Protein 5AL9 (pdb70)

Foldseek 3Di:
DDAAPWPVVVLLVVLLVLCVVPVLLLLLLLVLLLLLLLQAFPVVRAQNRLQVLCVAPPNVVFLLNFPSVVNLVSCVVSCVVTVRAHSSLSSLSSNLSSCVSQPFDNFFGWGDHHHDPYNPRHHDHDLDAALQDADVRLVVSCVRSPDDLLLSLLQVQSLCAHFDDCRRRQDGAGQAPDRSHRWLRLLLCLPPFDWDWDPPGPRTWTAGPPPSRHIGTNHSNSLCVDPSSVVSSVVRNVDRPVSRVSNSVSSNVSSCRSHDDIGGYDD

GO terms:
  GO:0008447 L-ascorbate oxidase activity (F, IDA)
  GO:0004447 iodide peroxidase activity (F, IDA)
  GO:0004601 peroxidase activity (F, IMP)
  GO:0042744 hydrogen peroxide catabolic process (P, IMP)
  GO:0043066 negative regulation of apoptotic process (P, IMP)
  GO:0016688 L-ascorbate peroxidase activity (F, IMP)
  GO:0004129 cytochrome-c oxidase activity (F, IMP)
  GO:0004447 iodide peroxidase activity (F, IMP)
  GO:0055074 calcium ion homeostasis (P, IMP)
  GO:0072593 reactive oxygen species metabolic process (P, IMP)
  GO:0030322 stabilization of membrane potential (P, IMP)
  GO:0000302 response to reactive oxygen species (P, IMP)
  GO:0005515 protein binding (F, IPI)

InterPro domains:
  IPR002016 Haem peroxidase [PF00141] (45-272)
  IPR002016 Haem peroxidase [PR00458] (59-73)
  IPR002016 Haem peroxidase [PR00458] (118-135)
  IPR002016 Haem peroxidase [PR00458] (136-148)
  IPR002016 Haem peroxidase [PR00458] (184-199)
  IPR002016 Haem peroxidase [PR00458] (208-223)
  IPR002016 Haem peroxidase [PS50873] (44-303)
  IPR002207 Class I peroxidase [PR00459] (59-74)
  IPR002207 Class I peroxidase [PR00459] (92-116)
  IPR002207 Class I peroxidase [PR00459] (117-135)
  IPR002207 Class I peroxidase [PR00459] (136-148)
  IPR002207 Class I peroxidase [PR00459] (178-199)
  IPR002207 Class I peroxidase [PR00459] (200-224)
  IPR010255 Haem peroxidase superfamily [SSF48113] (36-293)
  IPR019794 Peroxidase, active site [PS00436] (59-70)
  IPR044831 Heme-binding peroxidase Ccp1-like [PTHR31356] (36-293)

Structure (mmCIF, N/CA/C/O backbone):
data_5AL9
#
_entry.id   5AL9
#
_cell.length_a   142.439
_cell.length_b   57.860
_cell.length_c   36.620
_cell.angle_alpha   90.00
_cell.angle_beta   97.59
_cell.angle_gamma   90.00
#
_symmetry.space_group_name_H-M   'C 1 2 1'
#
loop_
_entity.id
_entity.type
_entity.pdbx_description
1 polymer 'ASCORBATE PEROXIDASE'
2 non-polymer 'PROTOPORPHYRIN IX CONTAINING FE'
3 non-polymer 'CALCIUM ION'
4 non-polymer 'POTASSIUM ION'
5 water water
#
loop_
_atom_site.group_PDB
_atom_site.id
_atom_site.type_symbol
_atom_site.label_atom_id
_atom_site.label_alt_id
_atom_site.label_comp_id
_atom_site.label_asym_id
_atom_site.label_entity_id
_atom_site.label_seq_id
_atom_site.pdbx_PDB_ins_code
_atom_site.Cartn_x
_atom_site.Cartn_y
_atom_site.Cartn_z
_atom_site.occupancy
_atom_site.B_iso_or_equiv
_atom_site.auth_seq_id
_atom_site.auth_comp_id
_atom_site.auth_asym_id
_atom_site.auth_atom_id
_atom_site.pdbx_PDB_model_num
ATOM 1 N N . SER A 1 1 ? -45.740 -14.994 4.823 1.00 38.30 34 SER A N 1
ATOM 2 C CA . SER A 1 1 ? -45.886 -16.183 3.990 1.00 37.73 34 SER A CA 1
ATOM 3 C C . SER A 1 1 ? -46.573 -17.306 4.759 1.00 35.31 34 SER A C 1
ATOM 4 O O . SER A 1 1 ? -47.707 -17.670 4.460 1.00 36.55 34 SER A O 1
ATOM 7 N N . GLU A 1 2 ? -45.881 -17.856 5.751 1.00 22.53 35 GLU A N 1
ATOM 8 C CA . GLU A 1 2 ? -46.447 -18.930 6.556 1.00 18.74 35 GLU A CA 1
ATOM 9 C C . GLU A 1 2 ? -46.509 -18.540 8.025 1.00 15.52 35 GLU A C 1
ATOM 10 O O . GLU A 1 2 ? -45.514 -18.091 8.598 1.00 14.88 35 GLU A O 1
ATOM 16 N N . GLU A 1 3 ? -47.678 -18.718 8.632 1.00 18.17 36 GLU A N 1
ATOM 17 C CA . GLU A 1 3 ? -47.867 -18.352 10.029 1.00 17.50 36 GLU A CA 1
ATOM 18 C C . GLU A 1 3 ? -47.114 -19.308 10.941 1.00 12.42 36 GLU A C 1
ATOM 19 O O . GLU A 1 3 ? -47.260 -20.525 10.843 1.00 13.01 36 GLU A O 1
ATOM 25 N N . PRO A 1 4 ? -46.297 -18.750 11.836 1.00 11.52 37 PRO A N 1
ATOM 26 C CA . PRO A 1 4 ? -45.506 -19.564 12.762 1.00 11.10 37 PRO A CA 1
ATOM 27 C C . PRO A 1 4 ? -46.371 -20.153 13.872 1.00 11.52 37 PRO A C 1
ATOM 28 O O . PRO A 1 4 ? -47.519 -19.735 14.049 1.00 12.02 37 PRO A O 1
ATOM 32 N N . PRO A 1 5 ? -45.831 -21.130 14.615 1.00 11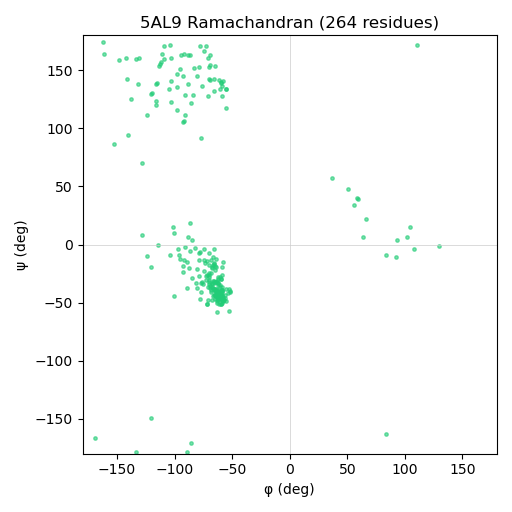.41 38 PRO A N 1
ATOM 33 C CA . PRO A 1 5 ? -46.579 -21.789 15.692 1.00 11.89 38 PRO A CA 1
ATOM 34 C C . PRO A 1 5 ? -46.644 -20.952 16.959 1.00 11.69 38 PRO A C 1
ATOM 35 O O . PRO A 1 5 ? -47.334 -21.317 17.910 1.00 12.17 38 PRO A O 1
ATOM 39 N N . PHE A 1 6 ? -45.914 -19.838 16.963 1.00 11.39 39 PHE A N 1
ATOM 40 C CA . PHE A 1 6 ? -45.940 -18.880 18.068 1.00 13.14 39 PHE A CA 1
ATOM 41 C C . PHE A 1 6 ? -46.593 -17.574 17.598 1.00 12.89 39 PHE A C 1
ATOM 42 O O . PHE A 1 6 ? -46.622 -17.283 16.398 1.00 11.45 39 PHE A O 1
ATOM 50 N N . ASP A 1 7 ? -47.124 -16.793 18.537 1.00 13.59 40 ASP A N 1
ATOM 51 C CA . ASP A 1 7 ? -47.692 -15.480 18.224 1.00 14.17 40 ASP A CA 1
ATOM 52 C C . ASP A 1 7 ? -46.561 -14.477 18.017 1.00 14.35 40 ASP A C 1
ATOM 53 O O . ASP A 1 7 ? -46.095 -13.845 18.972 1.00 14.12 40 ASP A O 1
ATOM 58 N N . ILE A 1 8 ? -46.121 -14.324 16.773 1.00 12.38 41 ILE A N 1
ATOM 59 C CA . ILE A 1 8 ? -44.937 -13.520 16.491 1.00 12.68 41 ILE A CA 1
ATOM 60 C C . ILE A 1 8 ? -45.154 -12.032 16.765 1.00 11.06 41 ILE A C 1
ATOM 61 O O . ILE A 1 8 ? -44.229 -11.340 17.192 1.00 11.41 41 ILE A O 1
ATOM 66 N N . ARG A 1 9 ? -46.370 -11.551 16.545 1.00 12.85 42 ARG A N 1
ATOM 67 C CA . ARG A 1 9 ? -46.665 -10.147 16.789 1.00 15.16 42 ARG A CA 1
ATOM 68 C C . ARG A 1 9 ? -46.472 -9.838 18.268 1.00 13.78 42 ARG A C 1
ATOM 69 O O . ARG A 1 9 ? -45.811 -8.863 18.629 1.00 12.92 42 ARG A O 1
ATOM 77 N N . ALA A 1 10 ? -47.032 -10.688 19.118 1.00 13.33 43 ALA A N 1
ATOM 78 C CA . ALA A 1 10 ? -46.955 -10.491 20.557 1.00 12.11 43 ALA A CA 1
ATOM 79 C C . ALA A 1 10 ? -45.535 -10.686 21.055 1.00 12.12 43 ALA A C 1
ATOM 80 O O . ALA A 1 10 ? -45.061 -9.941 21.915 1.00 13.16 43 ALA A O 1
ATOM 82 N N . LEU A 1 11 ? -44.848 -11.692 20.528 1.00 10.24 44 LEU A N 1
ATOM 83 C CA . LEU A 1 11 ? -43.473 -11.938 20.924 1.00 9.57 44 LEU A CA 1
ATOM 84 C C . LEU A 1 11 ? -42.571 -10.752 20.574 1.00 9.91 44 LEU A C 1
ATOM 85 O O . LEU A 1 11 ? -41.705 -10.370 21.368 1.00 9.42 44 LEU A O 1
ATOM 90 N N . ARG A 1 12 ? -42.753 -10.182 19.384 1.00 9.11 45 ARG A N 1
ATOM 91 C CA . ARG A 1 12 ? -41.948 -9.033 18.979 1.00 10.94 45 ARG A CA 1
ATOM 92 C C . ARG A 1 12 ? -42.179 -7.883 19.942 1.00 10.04 45 ARG A C 1
ATOM 93 O O . ARG A 1 12 ? -41.226 -7.211 20.356 1.00 10.18 45 ARG A O 1
ATOM 101 N N . ALA A 1 13 ? -43.439 -7.662 20.299 1.00 9.97 46 ALA A N 1
ATOM 102 C CA . ALA A 1 13 ? -43.796 -6.615 21.252 1.00 10.56 46 ALA A CA 1
ATOM 103 C C . ALA A 1 13 ? -43.128 -6.864 22.600 1.00 11.58 46 ALA A C 1
ATOM 104 O O . ALA A 1 13 ? -42.625 -5.940 23.230 1.00 11.25 46 ALA A O 1
ATOM 106 N N . ASP A 1 14 ? -43.098 -8.119 23.034 1.00 10.96 47 ASP A N 1
ATOM 107 C CA . ASP A 1 14 ? -42.465 -8.446 24.304 1.00 12.41 47 ASP A CA 1
ATOM 108 C C . ASP A 1 14 ? -40.946 -8.286 24.268 1.00 9.88 47 ASP A C 1
ATOM 109 O O . ASP A 1 14 ? -40.346 -7.896 25.270 1.00 10.62 47 ASP A O 1
ATOM 114 N N . ILE A 1 15 ? -40.318 -8.598 23.137 1.00 8.87 48 ILE A N 1
ATOM 115 C CA . ILE A 1 15 ? -38.884 -8.377 22.996 1.00 8.25 48 ILE A CA 1
ATOM 116 C C . ILE A 1 15 ? -38.604 -6.878 23.072 1.00 8.39 48 ILE A C 1
ATOM 117 O O . ILE A 1 15 ? -37.653 -6.451 23.736 1.00 9.06 48 ILE A O 1
ATOM 122 N N . GLU A 1 16 ? -39.422 -6.091 22.382 1.00 9.27 49 GLU A N 1
ATOM 123 C CA . GLU A 1 16 ? -39.270 -4.641 22.411 1.00 9.03 49 GLU A CA 1
ATOM 124 C C . GLU A 1 16 ? -39.432 -4.115 23.827 1.00 10.35 49 GLU A C 1
ATOM 125 O O . GLU A 1 16 ? -38.670 -3.241 24.253 1.00 10.08 49 GLU A O 1
ATOM 131 N N . ASP A 1 17 ? -40.397 -4.647 24.570 1.00 10.43 50 ASP A N 1
ATOM 132 C CA . ASP A 1 17 ? -40.585 -4.204 25.944 1.00 11.38 50 ASP A CA 1
ATOM 133 C C . ASP A 1 17 ? -39.368 -4.536 26.799 1.00 11.55 50 ASP A C 1
ATOM 134 O O . ASP A 1 17 ? -38.915 -3.720 27.603 1.00 11.97 50 ASP A O 1
ATOM 139 N N . MET A 1 18 ? -38.847 -5.739 26.625 1.00 10.55 51 MET A N 1
ATOM 140 C CA . MET A 1 18 ? -37.669 -6.166 27.353 1.00 10.58 51 MET A CA 1
ATOM 141 C C . MET A 1 18 ? -36.489 -5.235 27.090 1.00 9.47 51 MET A C 1
ATOM 142 O O . MET A 1 18 ? -35.809 -4.803 28.023 1.00 11.20 51 MET A O 1
ATOM 147 N N . ILE A 1 19 ? -36.240 -4.939 25.820 1.00 8.76 52 ILE A N 1
ATOM 148 C CA . ILE A 1 19 ? -35.186 -3.992 25.471 1.00 8.49 52 ILE A CA 1
ATOM 149 C C . ILE A 1 19 ? -35.423 -2.608 26.080 1.00 9.18 52 ILE A C 1
ATOM 150 O O . ILE A 1 19 ? -34.504 -1.970 26.598 1.00 9.27 52 ILE A O 1
ATOM 155 N N . SER A 1 20 ? -36.660 -2.139 26.030 1.00 9.77 53 SER A N 1
ATOM 156 C CA . SER A 1 20 ? -36.965 -0.816 26.560 1.00 10.58 53 SER A CA 1
ATOM 157 C C . SER A 1 20 ? -36.634 -0.698 28.047 1.00 11.14 53 SER A C 1
ATOM 158 O O . SER A 1 20 ? -36.290 0.376 28.528 1.00 11.66 53 SER A O 1
ATOM 161 N N . GLU A 1 21 ? -36.723 -1.816 28.761 1.00 11.21 54 GLU A N 1
ATOM 162 C CA . GLU A 1 21 ? -36.487 -1.844 30.199 1.00 11.86 54 GLU A CA 1
ATOM 163 C C . GLU A 1 21 ? -34.987 -1.888 30.520 1.00 11.47 54 GLU A C 1
ATOM 164 O O . GLU A 1 21 ? -34.563 -1.521 31.622 1.00 12.82 54 GLU A O 1
ATOM 170 N N . LYS A 1 22 ? -34.189 -2.328 29.554 1.00 10.75 55 LYS A N 1
ATOM 171 C CA . LYS A 1 22 ? -32.750 -2.452 29.734 1.00 10.36 55 LYS A CA 1
ATOM 172 C C . LYS A 1 22 ? -32.099 -2.294 28.370 1.00 9.44 55 LYS A C 1
ATOM 173 O O . LYS A 1 22 ? -31.867 -3.271 27.661 1.00 8.79 55 LYS A O 1
ATOM 179 N N . LEU A 1 23 ? -31.827 -1.056 27.979 1.00 9.81 56 LEU A N 1
ATOM 180 C CA . LEU A 1 23 ? -31.432 -0.795 26.599 1.00 9.06 56 LEU A CA 1
ATOM 181 C C . LEU A 1 23 ? -30.139 -1.482 26.182 1.00 9.75 56 LEU A C 1
ATOM 182 O O . LEU A 1 23 ? -29.967 -1.836 25.014 1.00 10.20 56 LEU A O 1
ATOM 187 N N . GLU A 1 24 ? -29.227 -1.692 27.129 1.00 11.23 57 GLU A N 1
ATOM 188 C CA . GLU A 1 24 ? -27.966 -2.353 26.773 1.00 10.51 57 GLU A CA 1
ATOM 189 C C . GLU A 1 24 ? -28.162 -3.811 26.359 1.00 11.07 57 GLU A C 1
ATOM 190 O O . GLU A 1 24 ? -27.258 -4.448 25.805 1.00 11.03 57 GLU A O 1
ATOM 196 N N . LEU A 1 25 ? -29.364 -4.329 26.578 1.00 9.12 58 LEU A N 1
ATOM 197 C CA . LEU A 1 25 ? -29.683 -5.655 26.084 1.00 10.92 58 LEU A CA 1
ATOM 198 C C . LEU A 1 25 ? -29.675 -5.710 24.566 1.00 10.03 58 LEU A C 1
ATOM 199 O O . LEU A 1 25 ? -29.317 -6.739 23.987 1.00 12.18 58 LEU A O 1
ATOM 204 N N . GLY A 1 26 ? -30.048 -4.610 23.911 1.00 9.05 59 GLY A N 1
ATOM 205 C CA . GLY A 1 26 ? -30.127 -4.595 22.462 1.00 10.31 59 GLY A CA 1
ATOM 206 C C . GLY A 1 26 ? -28.858 -5.077 21.785 1.00 9.35 59 GLY A C 1
ATOM 207 O O . GLY A 1 26 ? -28.871 -6.029 21.007 1.00 9.35 59 GLY A O 1
ATOM 208 N N . PRO A 1 27 ? -27.731 -4.425 22.089 1.00 7.67 60 PRO A N 1
ATOM 209 C CA . PRO A 1 27 ? -26.502 -4.868 21.441 1.00 8.02 60 PRO A CA 1
ATOM 210 C C . PRO A 1 27 ? -26.089 -6.276 21.868 1.00 5.92 60 PRO A C 1
ATOM 211 O O . PRO A 1 27 ? -25.562 -7.001 21.024 1.00 6.90 60 PRO A O 1
ATOM 215 N N . SER A 1 28 ? -26.357 -6.677 23.109 1.00 7.32 61 SER A N 1
ATOM 216 C CA . SER A 1 28 ? -25.971 -8.027 23.519 1.00 8.23 61 SER A CA 1
ATOM 217 C C . SER A 1 28 ? -26.773 -9.090 22.763 1.00 8.78 61 SER A C 1
ATOM 218 O O . SER A 1 28 ? -26.261 -10.183 22.517 1.00 7.65 61 SER A O 1
ATOM 221 N N . LEU A 1 29 ? -28.019 -8.771 22.396 1.00 7.24 62 LEU A N 1
ATOM 222 C CA . LEU A 1 29 ? -28.846 -9.692 21.608 1.00 6.79 62 LEU A CA 1
ATOM 223 C C . LEU A 1 29 ? -28.243 -9.891 20.229 1.00 6.36 62 LEU A C 1
ATOM 224 O O . LEU A 1 29 ? -28.255 -11.000 19.692 1.00 8.36 62 LEU A O 1
ATOM 229 N N . ILE A 1 30 ? -27.702 -8.828 19.648 1.00 5.88 63 ILE A N 1
ATOM 230 C CA . ILE A 1 30 ? -27.064 -8.923 18.345 1.00 6.49 63 ILE A CA 1
ATOM 231 C C . ILE A 1 30 ? -25.808 -9.778 18.455 1.00 7.03 63 ILE A C 1
ATOM 232 O O . ILE A 1 30 ? -25.554 -10.657 17.624 1.00 7.50 63 ILE A O 1
ATOM 237 N N . ARG A 1 31 ? -25.028 -9.543 19.505 1.00 6.19 64 ARG A N 1
ATOM 238 C CA . ARG A 1 31 ? -23.810 -10.315 19.722 1.00 7.59 64 ARG A CA 1
ATOM 239 C C . ARG A 1 31 ? -24.128 -11.800 19.892 1.00 8.19 64 ARG A C 1
ATOM 240 O O . ARG A 1 31 ? -23.421 -12.652 19.350 1.00 8.26 64 ARG A O 1
ATOM 248 N N . LEU A 1 32 ? -25.200 -12.100 20.624 1.00 6.70 65 LEU A N 1
ATOM 249 C CA . LEU A 1 32 ? -25.614 -13.481 20.859 1.00 7.64 65 LEU A CA 1
ATOM 250 C C . LEU A 1 32 ? -25.921 -14.196 19.548 1.00 8.53 65 LEU A C 1
ATOM 251 O O . LEU A 1 32 ? -25.420 -15.299 19.291 1.00 7.04 65 LEU A O 1
ATOM 256 N N . ALA A 1 33 ? -26.751 -13.581 18.714 1.00 8.78 66 ALA A N 1
ATOM 257 C CA . ALA A 1 33 ? -27.113 -14.215 17.449 1.00 7.36 66 ALA A CA 1
ATOM 258 C C . ALA A 1 33 ? -25.885 -14.404 16.569 1.00 7.00 66 ALA A C 1
ATOM 259 O O . ALA A 1 33 ? -25.717 -15.434 15.922 1.00 8.89 66 ALA A O 1
ATOM 261 N N . TRP A 1 34 ? -25.001 -13.412 16.563 1.00 8.90 67 TRP A N 1
ATOM 262 C CA . TRP A 1 34 ? -23.785 -13.504 15.771 1.00 8.14 67 TRP A CA 1
ATOM 263 C C . TRP A 1 34 ? -22.857 -14.635 16.247 1.00 8.05 67 TRP A C 1
ATOM 264 O O . TRP A 1 34 ? -22.376 -15.434 15.436 1.00 8.32 67 TRP A O 1
ATOM 275 N N . HIS A 1 35 ? -22.658 -14.759 17.554 1.00 7.13 68 HIS A N 1
ATOM 276 C CA . HIS A 1 35 ? -21.815 -15.851 18.041 1.00 7.91 68 HIS A CA 1
ATOM 277 C C . HIS A 1 35 ? -22.432 -17.232 17.882 1.00 7.52 68 HIS A C 1
ATOM 278 O O . HIS A 1 35 ? -21.708 -18.217 17.756 1.00 9.61 68 HIS A O 1
ATOM 285 N N . GLU A 1 36 ? -23.761 -17.303 17.863 1.00 6.75 69 GLU A N 1
ATOM 286 C CA . GLU A 1 36 ? -24.432 -18.570 17.598 1.00 7.66 69 GLU A CA 1
ATOM 287 C C . GLU A 1 36 ? -24.265 -18.999 16.140 1.00 8.92 69 GLU A C 1
ATOM 288 O O . GLU A 1 36 ? -24.256 -20.195 15.843 1.00 11.14 69 GLU A O 1
ATOM 294 N N . ALA A 1 37 ? -24.106 -18.022 15.247 1.00 8.68 70 ALA A N 1
ATOM 295 C CA . ALA A 1 37 ? -23.829 -18.290 13.834 1.00 8.57 70 ALA A CA 1
ATOM 296 C C . ALA A 1 37 ? -22.344 -18.503 13.521 1.00 8.11 70 ALA A C 1
ATOM 297 O O . ALA A 1 37 ? -21.990 -19.221 12.579 1.00 11.54 70 ALA A O 1
ATOM 299 N N . ALA A 1 38 ? -21.474 -17.873 14.307 1.00 10.57 71 ALA A N 1
ATOM 300 C CA . ALA A 1 38 ? -20.051 -17.750 13.986 1.00 13.12 71 ALA A CA 1
ATOM 301 C C . ALA A 1 38 ? -19.269 -19.052 14.072 1.00 13.62 71 ALA A C 1
ATOM 302 O O . ALA A 1 38 ? -18.094 -19.102 13.704 1.00 15.13 71 ALA A O 1
ATOM 304 N N . SER A 1 39 ? -19.920 -20.099 14.563 1.00 13.73 72 SER A N 1
ATOM 305 C CA . SER A 1 39 ? -19.300 -21.415 14.677 1.00 17.29 72 SER A CA 1
ATOM 306 C C . SER A 1 39 ? -19.162 -22.132 13.330 1.00 15.86 72 SER A C 1
ATOM 307 O O . SER A 1 39 ? -18.452 -23.135 13.223 1.00 19.22 72 SER A O 1
ATOM 310 N N . TYR A 1 40 ? -19.847 -21.629 12.310 1.00 13.51 73 TYR A N 1
ATOM 311 C CA . TYR A 1 40 ? -19.922 -22.330 11.026 1.00 12.61 73 TYR A CA 1
ATOM 312 C C . TYR A 1 40 ? -18.571 -22.418 10.313 1.00 15.06 73 TYR A C 1
ATOM 313 O O . TYR A 1 40 ? -17.757 -21.491 10.364 1.00 15.02 73 TYR A O 1
ATOM 322 N N . ASP A 1 41 ? -18.336 -23.553 9.668 1.00 15.30 74 ASP A N 1
ATOM 323 C CA . ASP A 1 41 ? -17.254 -23.687 8.708 1.00 15.02 74 ASP A CA 1
ATOM 324 C C . ASP A 1 41 ? -17.928 -24.149 7.423 1.00 15.72 74 ASP A C 1
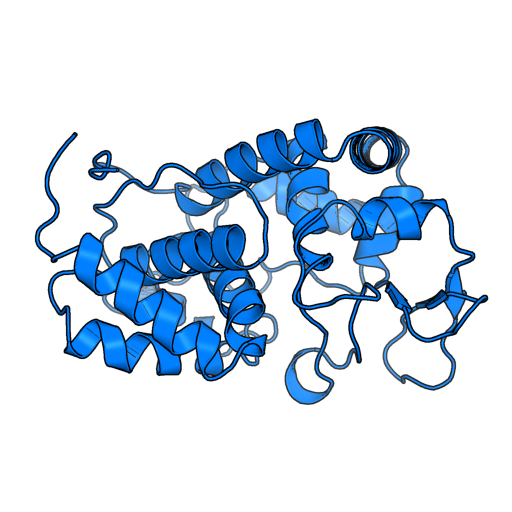ATOM 325 O O . ASP A 1 41 ? -18.440 -25.270 7.349 1.00 17.87 74 ASP A O 1
ATOM 330 N N . CYS A 1 42 ? -17.950 -23.280 6.418 1.00 14.38 75 CYS A N 1
ATOM 331 C CA . CYS A 1 42 ? -18.669 -23.564 5.176 1.00 18.08 75 CYS A CA 1
ATOM 332 C C . CYS A 1 42 ? -17.992 -24.628 4.320 1.00 19.49 75 CYS A C 1
ATOM 333 O O . CYS A 1 42 ? -18.594 -25.142 3.380 1.00 23.20 75 CYS A O 1
ATOM 336 N N . PHE A 1 43 ? -16.741 -24.949 4.634 1.00 16.57 76 PHE A N 1
ATOM 337 C CA . PHE A 1 43 ? -16.009 -25.952 3.872 1.00 23.39 76 PHE A CA 1
ATOM 338 C C . PHE A 1 43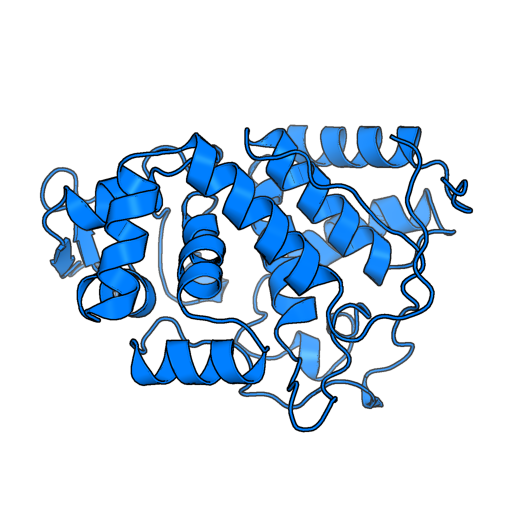 ? -16.243 -27.340 4.450 1.00 25.83 76 PHE A C 1
ATOM 339 O O . PHE A 1 43 ? -16.340 -28.321 3.715 1.00 28.57 76 PHE A O 1
ATOM 347 N N . LYS A 1 44 ? -16.330 -27.414 5.773 1.00 25.32 77 LYS A N 1
ATOM 348 C CA . LYS A 1 44 ? -1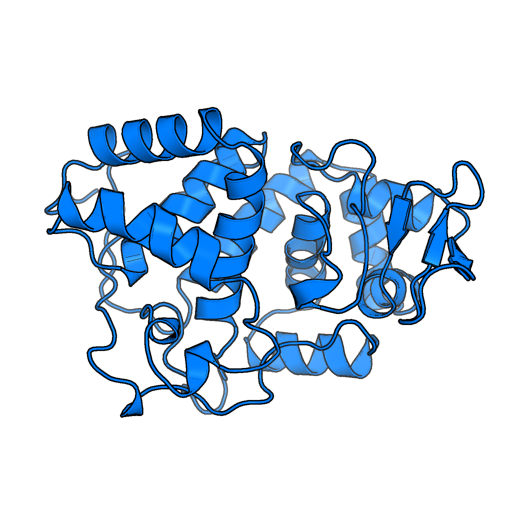6.569 -28.675 6.460 1.00 24.44 77 LYS A CA 1
ATOM 349 C C . LYS A 1 44 ? -18.065 -28.866 6.660 1.00 26.15 77 LYS A C 1
ATOM 350 O O . LYS A 1 44 ? -18.527 -29.961 6.989 1.00 26.71 77 LYS A O 1
ATOM 356 N N . LYS A 1 45 ? -18.810 -27.783 6.447 1.00 29.44 78 LYS A N 1
ATOM 357 C CA . LYS A 1 45 ? -20.252 -27.750 6.677 1.00 29.48 78 LYS A CA 1
ATOM 358 C C . LYS A 1 45 ? -20.602 -28.269 8.069 1.00 32.97 78 LYS A C 1
ATOM 359 O O . LYS A 1 45 ? -21.494 -29.102 8.230 1.00 38.81 78 LYS A O 1
ATOM 365 N N . ASP A 1 46 ? -19.879 -27.771 9.070 1.00 22.97 79 ASP A N 1
ATOM 366 C CA . ASP A 1 46 ? -20.113 -28.150 10.459 1.00 20.94 79 ASP A CA 1
ATOM 367 C C . ASP A 1 46 ? -20.143 -26.925 11.369 1.00 21.49 79 ASP A C 1
ATOM 368 O O . ASP A 1 46 ? -20.005 -25.791 10.900 1.00 21.08 79 ASP A O 1
ATOM 373 N N . GLY A 1 47 ? -20.328 -27.161 12.665 1.00 19.84 80 GLY A N 1
ATOM 374 C CA . GLY A 1 47 ? -20.351 -26.093 13.646 1.00 20.02 80 GLY A CA 1
ATOM 375 C C . GLY A 1 47 ? -21.732 -25.797 14.200 1.00 18.45 80 GLY A C 1
ATOM 376 O O . GLY A 1 47 ? -21.869 -24.969 15.098 1.00 19.06 80 GLY A O 1
ATOM 377 N N . SER A 1 48 ? -22.742 -26.482 13.664 1.00 17.72 81 SER A N 1
ATOM 378 C CA . SER A 1 48 ? -24.153 -26.256 14.005 1.00 17.95 81 SER A CA 1
ATOM 379 C C . SER A 1 48 ? -24.521 -24.794 14.253 1.00 14.89 81 SER A C 1
ATOM 380 O O . SER A 1 48 ? -25.026 -24.443 15.325 1.00 14.70 81 SER A O 1
ATOM 383 N N . PRO A 1 49 ? -24.279 -23.923 13.264 1.00 12.03 82 PRO A N 1
ATOM 384 C CA . PRO A 1 49 ? -24.673 -22.529 13.460 1.00 11.48 82 PRO A CA 1
ATOM 385 C C . PRO A 1 49 ? -26.189 -22.392 13.582 1.00 9.90 82 PRO A C 1
ATOM 386 O O . PRO A 1 49 ? -26.929 -23.230 13.056 1.00 12.08 82 PRO A O 1
ATOM 390 N N . ASN A 1 50 ? -26.633 -21.347 14.273 1.00 9.72 83 ASN A N 1
ATOM 391 C CA . ASN A 1 50 ? -28.045 -20.979 14.292 1.00 9.91 83 ASN A CA 1
ATOM 392 C C . ASN A 1 50 ? -28.936 -22.086 14.828 1.00 10.93 83 ASN A C 1
ATOM 393 O O . ASN A 1 50 ? -30.043 -22.311 14.313 1.00 10.17 83 ASN A O 1
ATOM 398 N N . SER A 1 51 ? -28.446 -22.774 15.860 1.00 10.82 84 SER A N 1
ATOM 399 C CA . SER A 1 51 ? -29.160 -23.894 16.462 1.00 11.99 84 SER A CA 1
ATOM 400 C C . SER A 1 51 ? -29.264 -23.718 17.974 1.00 9.07 84 SER A C 1
ATOM 401 O O . SER A 1 51 ? -29.690 -24.631 18.680 1.00 9.92 84 SER A O 1
ATOM 404 N N . ALA A 1 52 ? -28.856 -22.550 18.462 1.00 9.78 85 ALA A N 1
ATOM 405 C CA . ALA A 1 52 ? -28.804 -22.267 19.896 1.00 8.79 85 ALA A CA 1
ATOM 406 C C . ALA A 1 52 ? -27.949 -23.292 20.643 1.00 8.79 85 ALA A C 1
ATOM 407 O O . ALA A 1 52 ? -28.240 -23.651 21.785 1.00 10.73 85 ALA A O 1
ATOM 409 N N . SER A 1 53 ? -26.898 -23.789 19.995 1.00 9.60 86 SER A N 1
ATOM 410 C CA . SER A 1 53 ? -26.024 -24.767 20.632 1.00 13.17 86 SER A CA 1
ATOM 411 C C . SER A 1 53 ? -25.206 -24.129 21.747 1.00 11.77 86 SER A C 1
ATOM 412 O O . SER A 1 53 ? -24.677 -24.825 22.605 1.00 12.23 86 SER A O 1
ATOM 415 N N . MET A 1 54 ? -25.124 -22.799 21.742 1.00 11.00 87 MET A N 1
ATOM 416 C CA . MET A 1 54 ? -24.392 -22.083 22.785 1.00 12.08 87 MET A CA 1
ATOM 417 C C . MET A 1 54 ? -25.008 -22.256 24.172 1.00 13.87 87 MET A C 1
ATOM 418 O O . MET A 1 54 ? -24.377 -21.923 25.176 1.00 15.03 87 MET A O 1
ATOM 423 N N . ARG A 1 55 ? -26.229 -22.786 24.236 1.00 11.33 88 ARG A N 1
ATOM 424 C CA . ARG A 1 55 ? -26.864 -23.102 25.516 1.00 14.77 88 ARG A CA 1
ATOM 425 C C . ARG A 1 55 ? -26.118 -24.187 26.286 1.00 14.67 88 ARG A C 1
ATOM 426 O O . ARG A 1 55 ? -26.297 -24.339 27.499 1.00 16.39 88 ARG A O 1
ATOM 434 N N . PHE A 1 56 ? -25.287 -24.953 25.587 1.00 11.57 89 PHE A N 1
ATOM 435 C CA . PHE A 1 56 ? -24.663 -26.107 26.192 1.00 12.61 89 PHE A CA 1
ATOM 436 C C . PHE A 1 56 ? -23.163 -25.958 26.349 1.00 12.90 89 PHE A C 1
ATOM 437 O O . PHE A 1 56 ? -22.519 -25.199 25.625 1.00 14.43 89 PHE A O 1
ATOM 445 N N . LYS A 1 57 ? -22.622 -26.697 27.311 1.00 14.24 90 LYS A N 1
ATOM 446 C CA . LYS A 1 57 ? -21.192 -26.950 27.359 1.00 16.50 90 LYS A CA 1
ATOM 447 C C . LYS A 1 57 ? -20.884 -27.871 26.190 1.00 18.62 90 LYS A C 1
ATOM 448 O O . LYS A 1 57 ? -21.662 -28.784 25.898 1.00 18.80 90 LYS A O 1
ATOM 454 N N . PRO A 1 58 ? -19.730 -27.674 25.538 1.00 18.51 91 PRO A N 1
ATOM 455 C CA . PRO A 1 58 ? -18.643 -26.771 25.938 1.00 17.30 91 PRO A CA 1
ATOM 456 C C . PRO A 1 58 ? -18.760 -25.347 25.404 1.00 16.83 91 PRO A C 1
ATOM 457 O O . PRO A 1 58 ? -18.058 -24.468 25.905 1.00 14.99 91 PRO A O 1
ATOM 461 N N . GLU A 1 59 ? -19.614 -25.118 24.412 1.00 13.22 92 GLU A N 1
ATOM 462 C CA . GLU A 1 59 ? -19.646 -23.846 23.700 1.00 13.42 92 GLU A CA 1
ATOM 463 C C . GLU A 1 59 ? -19.954 -22.658 24.605 1.00 12.62 92 GLU A C 1
ATOM 464 O O . GLU A 1 59 ? -19.432 -21.563 24.393 1.00 14.92 92 GLU A O 1
ATOM 470 N N . CYS A 1 60 ? -20.793 -22.862 25.616 1.00 12.57 93 CYS A N 1
ATOM 471 C CA . CYS A 1 60 ? -21.158 -21.751 26.491 1.00 13.97 93 CYS A CA 1
ATOM 472 C C . CYS A 1 60 ? -19.949 -21.240 27.269 1.00 13.58 93 CYS A C 1
ATOM 473 O O . CYS A 1 60 ? -19.932 -20.088 27.703 1.00 16.23 93 CYS A O 1
ATOM 476 N N . LEU A 1 61 ? -18.934 -22.089 27.412 1.00 13.49 94 LEU A N 1
ATOM 477 C CA . LEU A 1 61 ? -17.744 -21.759 28.194 1.00 15.23 94 LEU A CA 1
ATOM 478 C C . LEU A 1 61 ? -16.568 -21.240 27.359 1.00 14.48 94 LEU A C 1
ATOM 479 O O . LEU A 1 61 ? -15.532 -20.876 27.919 1.00 15.93 94 LEU A O 1
ATOM 484 N N . TYR A 1 62 ? -16.712 -21.214 26.036 1.00 14.73 95 TYR A N 1
ATOM 485 C CA . TYR A 1 62 ? -15.665 -20.658 25.178 1.00 14.94 95 TYR A CA 1
ATOM 486 C C . TYR A 1 62 ? -15.410 -19.197 25.556 1.00 13.62 95 TYR A C 1
ATOM 487 O O . TYR A 1 62 ? -16.353 -18.438 25.775 1.00 14.03 95 TYR A O 1
ATOM 496 N N . ALA A 1 63 ? -14.138 -18.811 25.636 1.00 15.75 96 ALA A N 1
ATOM 497 C CA . ALA A 1 63 ? -13.780 -17.451 26.054 1.00 16.57 96 ALA A CA 1
ATOM 498 C C . ALA A 1 63 ? -14.507 -16.376 25.258 1.00 15.44 96 ALA A C 1
ATOM 499 O O . ALA A 1 63 ? -14.966 -15.368 25.814 1.00 15.62 96 ALA A O 1
ATOM 501 N N . GLY A 1 64 ? -14.641 -16.599 23.954 1.00 13.66 97 GLY A N 1
ATOM 502 C CA . GLY A 1 64 ? -15.293 -15.638 23.090 1.00 13.34 97 GLY A CA 1
ATOM 503 C C . GLY A 1 64 ? -16.772 -15.449 23.389 1.00 10.21 97 GLY A C 1
ATOM 504 O O . GLY A 1 64 ? -17.374 -14.480 22.945 1.00 12.29 97 GLY A O 1
ATOM 505 N N . ASN A 1 65 ? -17.356 -16.377 24.146 1.00 11.30 98 ASN A N 1
ATOM 506 C CA . ASN A 1 65 ? -18.771 -16.279 24.477 1.00 11.19 98 ASN A CA 1
ATOM 507 C C . ASN A 1 65 ? -19.049 -15.739 25.876 1.00 11.81 98 ASN A C 1
ATOM 508 O O . ASN A 1 65 ? -20.198 -15.736 26.327 1.00 11.95 98 ASN A O 1
ATOM 513 N N . LYS A 1 66 ? -18.014 -15.241 26.550 1.00 11.62 99 LYS A N 1
ATOM 514 C CA . LYS A 1 66 ? -18.207 -14.731 27.900 1.00 11.38 99 LYS A CA 1
ATOM 515 C C . LYS A 1 66 ? -19.194 -13.572 27.911 1.00 8.85 99 LYS A C 1
ATOM 516 O O . LYS A 1 66 ? -19.109 -12.672 27.085 1.00 10.32 99 LYS A O 1
ATOM 522 N N . GLY A 1 67 ? -20.133 -13.625 28.851 1.00 11.07 100 GLY A N 1
ATOM 523 C CA . GLY A 1 67 ? -21.122 -12.577 28.986 1.00 11.85 100 GLY A CA 1
ATOM 524 C C . GLY A 1 67 ? -22.397 -12.843 28.214 1.00 10.90 100 GLY A C 1
ATOM 525 O O . GLY A 1 67 ? -23.395 -12.138 28.383 1.00 10.47 100 GLY A O 1
ATOM 526 N N . LEU A 1 68 ? -22.384 -13.854 27.352 1.00 9.55 101 LEU A N 1
ATOM 527 C CA . LEU A 1 68 ? -23.572 -14.113 26.546 1.00 7.87 101 LEU A CA 1
ATOM 528 C C . LEU A 1 68 ? -24.661 -14.845 27.306 1.00 7.88 101 LEU A C 1
ATOM 529 O O . LEU A 1 68 ? -25.779 -14.969 26.806 1.00 9.49 101 LEU A O 1
ATOM 534 N N . ASP A 1 69 ? -24.360 -15.288 28.519 1.00 9.44 102 ASP A N 1
ATOM 535 C CA . ASP A 1 69 ? -25.401 -15.785 29.405 1.00 12.15 102 ASP A CA 1
ATOM 536 C C . ASP A 1 69 ? -26.437 -14.705 29.709 1.00 11.35 102 ASP A C 1
ATOM 537 O O . ASP A 1 69 ? -27.605 -15.019 29.948 1.00 13.00 102 ASP A O 1
ATOM 542 N N . ILE A 1 70 ? -26.026 -13.438 29.676 1.00 11.30 103 ILE A N 1
ATOM 543 C CA . ILE A 1 70 ? -26.962 -12.357 29.964 1.00 12.76 103 ILE A CA 1
ATOM 544 C C . ILE A 1 70 ? -28.111 -12.291 28.946 1.00 9.78 103 ILE A C 1
ATOM 545 O O . ILE A 1 70 ? -29.270 -12.392 29.343 1.00 10.86 103 ILE A O 1
ATOM 550 N N . PRO A 1 71 ? -27.807 -12.138 27.644 1.00 8.59 104 PRO A N 1
ATOM 551 C CA . PRO A 1 71 ? -28.962 -12.167 26.733 1.00 8.55 104 PRO A CA 1
ATOM 552 C C . PRO A 1 71 ? -29.660 -13.532 26.679 1.00 8.15 104 PRO A C 1
ATOM 553 O O . PRO A 1 71 ? -30.876 -13.548 26.491 1.00 9.65 104 PRO A O 1
ATOM 557 N N . ARG A 1 72 ? -28.936 -14.637 26.855 1.00 8.74 105 ARG A N 1
ATOM 558 C CA . ARG A 1 72 ? -29.600 -15.940 26.870 1.00 8.89 105 ARG A CA 1
ATOM 559 C C . ARG A 1 72 ? -30.639 -16.020 27.984 1.00 10.22 105 ARG A C 1
ATOM 560 O O . ARG A 1 72 ? -31.766 -16.469 27.758 1.00 11.05 105 ARG A O 1
ATOM 568 N N . LYS A 1 73 ? -30.271 -15.580 29.181 1.00 9.39 106 LYS A N 1
ATOM 569 C CA . LYS A 1 73 ? -31.190 -15.626 30.316 1.00 11.18 106 LYS A CA 1
ATOM 570 C C . LYS A 1 73 ? -32.376 -14.692 30.130 1.00 11.65 106 LYS A C 1
ATOM 571 O O . LYS A 1 73 ? -33.499 -15.023 30.521 1.00 13.00 106 LYS A O 1
ATOM 577 N N . ALA A 1 74 ? -32.126 -13.524 29.542 1.00 10.48 107 ALA A N 1
ATOM 578 C CA . ALA A 1 74 ? -33.201 -12.578 29.265 1.00 13.58 107 ALA A CA 1
ATOM 579 C C . ALA A 1 74 ? -34.229 -13.242 28.370 1.00 12.38 107 ALA A C 1
ATOM 580 O O . ALA A 1 74 ? -35.441 -13.156 28.610 1.00 15.11 107 ALA A O 1
ATOM 582 N N . LEU A 1 75 ? -33.742 -13.929 27.345 1.00 9.93 108 LEU A N 1
ATOM 583 C CA . LEU A 1 75 ? -34.648 -14.548 26.386 1.00 12.42 108 LEU A CA 1
ATOM 584 C C . LEU A 1 75 ? -35.370 -15.763 26.952 1.00 15.19 108 LEU A C 1
ATOM 585 O O . LEU A 1 75 ? -36.463 -16.087 26.497 1.00 13.04 108 LEU A O 1
ATOM 590 N N . GLU A 1 76 ? -34.767 -16.423 27.940 1.00 16.24 109 GLU A N 1
ATOM 591 C CA . GLU A 1 76 ? -35.408 -17.560 28.607 1.00 16.55 109 GLU A CA 1
ATOM 592 C C . GLU A 1 76 ? -36.810 -17.245 29.090 1.00 17.48 109 GLU A C 1
ATOM 593 O O . GLU A 1 76 ? -37.718 -18.066 28.968 1.00 17.09 109 GLU A O 1
ATOM 599 N N . THR A 1 77 ? -36.981 -16.050 29.641 1.00 17.37 110 THR A N 1
ATOM 600 C CA . THR A 1 77 ? -38.273 -15.598 30.125 1.00 18.84 110 THR A CA 1
ATOM 601 C C . THR A 1 77 ? -39.319 -15.583 29.012 1.00 20.43 110 THR A C 1
ATOM 602 O O . THR A 1 77 ? -40.474 -15.964 29.222 1.00 21.53 110 THR A O 1
ATOM 606 N N . LEU A 1 78 ? -38.907 -15.148 27.824 1.00 15.03 111 LEU A N 1
ATOM 607 C CA . LEU A 1 78 ? -39.806 -15.116 26.675 1.00 14.99 111 LEU A CA 1
ATOM 608 C C . LEU A 1 78 ? -40.043 -16.497 26.086 1.00 16.29 111 LEU A C 1
ATOM 609 O O . LEU A 1 78 ? -41.129 -16.777 25.588 1.00 15.10 111 LEU A O 1
ATOM 614 N N . LYS A 1 79 ? -39.029 -17.354 26.134 1.00 13.19 112 LYS A N 1
ATOM 615 C CA . LYS A 1 79 ? -39.189 -18.738 25.705 1.00 13.24 112 LYS A CA 1
ATOM 616 C C . LYS A 1 79 ? -40.284 -19.409 26.524 1.00 16.05 112 LYS A C 1
ATOM 617 O O . LYS A 1 79 ? -41.083 -20.185 25.999 1.00 15.22 112 LYS A O 1
ATOM 623 N N . LYS A 1 80 ? -40.338 -19.110 27.816 1.00 15.71 113 LYS A N 1
ATOM 624 C CA . LYS A 1 80 ? -41.367 -19.706 28.660 1.00 16.82 113 LYS A CA 1
ATOM 625 C C . LYS A 1 80 ? -42.762 -19.202 28.300 1.00 19.25 113 LYS A C 1
ATOM 626 O O . LYS A 1 80 ? -43.739 -19.947 28.386 1.00 21.45 113 LYS A O 1
ATOM 632 N N . LYS A 1 81 ? -42.856 -17.944 27.883 1.00 15.42 114 LYS A N 1
ATOM 633 C CA . LYS A 1 81 ? -44.143 -17.371 27.503 1.00 15.25 114 LYS A CA 1
ATOM 634 C C . LYS A 1 81 ? -44.575 -17.799 26.098 1.00 15.47 114 LYS A C 1
ATOM 635 O O . LYS A 1 81 ? -45.770 -17.855 25.799 1.00 15.84 114 LYS A O 1
ATOM 641 N N . TYR A 1 82 ? -43.595 -18.096 25.250 1.00 12.39 115 TYR A N 1
ATOM 642 C CA . TYR A 1 82 ? -43.839 -18.471 23.863 1.00 13.98 115 TYR A CA 1
ATOM 643 C C . TYR A 1 82 ? -43.097 -19.762 23.586 1.00 13.14 115 TYR A C 1
ATOM 644 O O . TYR A 1 82 ? -42.110 -19.772 22.851 1.00 11.65 115 TYR A O 1
ATOM 653 N N . PRO A 1 83 ? -43.573 -20.865 24.179 1.00 13.48 116 PRO A N 1
ATOM 654 C CA . PRO A 1 83 ? -42.779 -22.097 24.149 1.00 13.06 116 PRO A CA 1
ATOM 655 C C . PRO A 1 83 ? -42.659 -22.712 22.759 1.00 12.68 116 PRO A C 1
ATOM 656 O O . PRO A 1 83 ? -41.812 -23.568 22.555 1.00 11.36 116 PRO A O 1
ATOM 660 N N . GLN A 1 84 ? -43.472 -22.260 21.813 1.00 11.14 117 GLN A N 1
ATOM 661 C CA . GLN A 1 84 ? -43.442 -22.834 20.470 1.00 11.36 117 GLN A CA 1
ATOM 662 C C . GLN A 1 84 ? -42.294 -22.331 19.618 1.00 10.34 117 GLN A C 1
ATOM 663 O O . GLN A 1 84 ? -42.023 -22.878 18.553 1.00 11.28 117 GLN A O 1
ATOM 669 N N . ILE A 1 85 ? -41.623 -21.269 20.048 1.00 9.82 118 ILE A N 1
ATOM 670 C CA . ILE A 1 85 ? -40.491 -20.814 19.270 1.00 9.19 118 ILE A CA 1
ATOM 671 C C . ILE A 1 85 ? -39.234 -21.544 19.726 1.00 9.09 118 ILE A C 1
ATOM 672 O O . ILE A 1 85 ? -39.026 -21.745 20.918 1.00 9.46 118 ILE A O 1
ATOM 677 N N . SER A 1 86 ? -38.404 -21.962 18.783 1.00 8.90 119 SER A N 1
ATOM 678 C CA . SER A 1 86 ? -37.133 -22.574 19.166 1.00 8.87 119 SER A CA 1
ATOM 679 C C . SER A 1 86 ? -36.229 -21.498 19.744 1.00 8.34 119 SER A C 1
ATOM 680 O O . SER A 1 86 ? -36.370 -20.322 19.411 1.00 7.93 119 SER A O 1
ATOM 683 N N . TYR A 1 87 ? -35.308 -21.886 20.618 1.00 8.45 120 TYR A N 1
ATOM 684 C CA . TYR A 1 87 ? -34.301 -20.930 21.075 1.00 8.01 120 TYR A CA 1
ATOM 685 C C . TYR A 1 87 ? -33.576 -20.335 19.880 1.00 7.52 120 TYR A C 1
ATOM 686 O O . TYR A 1 87 ? -33.286 -19.137 19.853 1.00 7.40 120 TYR A O 1
ATOM 695 N N . ALA A 1 88 ? -33.308 -21.154 18.869 1.00 7.67 121 ALA A N 1
ATOM 696 C CA . ALA A 1 88 ? -32.549 -20.693 17.713 1.00 7.53 121 ALA A CA 1
ATOM 697 C C . ALA A 1 88 ? -33.293 -19.586 16.972 1.00 7.01 121 ALA A C 1
ATOM 698 O O . ALA A 1 88 ? -32.712 -18.552 16.611 1.00 7.67 121 ALA A O 1
ATOM 700 N N . ASP A 1 89 ? -34.588 -19.797 16.734 1.00 7.27 122 ASP A N 1
ATOM 701 C CA . ASP A 1 89 ? -35.391 -18.753 16.100 1.00 7.11 122 ASP A CA 1
ATOM 702 C C . ASP A 1 89 ? -35.507 -17.541 17.004 1.00 6.83 122 ASP A C 1
ATOM 703 O O . ASP A 1 89 ? -35.529 -16.419 16.519 1.00 6.72 122 ASP A O 1
ATOM 708 N N . LEU A 1 90 ? -35.634 -17.767 18.308 1.00 6.97 123 LEU A N 1
ATOM 709 C CA . LEU A 1 90 ? -35.819 -16.665 19.245 1.00 7.73 123 LEU A CA 1
ATOM 710 C C . LEU A 1 90 ? -34.599 -15.746 19.294 1.00 6.74 123 LEU A C 1
ATOM 711 O O . LEU A 1 90 ? -34.724 -14.524 19.310 1.00 7.15 123 LEU A O 1
ATOM 716 N N . TRP A 1 91 ? -33.414 -16.339 19.317 1.00 6.35 124 TRP A N 1
ATOM 717 C CA . TRP A 1 91 ? -32.206 -15.531 19.353 1.00 6.21 124 TRP A CA 1
ATOM 718 C C . TRP A 1 91 ? -32.076 -14.708 18.078 1.00 7.06 124 TRP A C 1
ATOM 719 O O . TRP A 1 91 ? -31.685 -13.539 18.123 1.00 7.14 124 TRP A O 1
ATOM 730 N N . VAL A 1 92 ? -32.413 -15.295 16.931 1.00 5.86 125 VAL A N 1
ATOM 731 C CA . VAL A 1 92 ? -32.340 -14.566 15.674 1.00 6.60 125 VAL A CA 1
ATOM 732 C C . VAL A 1 92 ? -33.388 -13.470 15.653 1.00 5.73 125 VAL A C 1
ATOM 733 O O . VAL A 1 92 ? -33.081 -12.324 15.323 1.00 6.36 125 VAL A O 1
ATOM 737 N N . LEU A 1 93 ? -34.620 -13.810 16.013 1.00 6.15 126 LEU A N 1
ATOM 738 C CA . LEU A 1 93 ? -35.681 -12.817 16.018 1.00 6.19 126 LEU A CA 1
ATOM 739 C C . LEU A 1 93 ? -35.346 -11.665 16.950 1.00 6.05 126 LEU A C 1
ATOM 740 O O . LEU A 1 93 ? -35.545 -10.486 16.596 1.00 6.10 126 LEU A O 1
ATOM 745 N N . ALA A 1 94 ? -34.827 -11.979 18.139 1.00 6.10 127 ALA A N 1
ATOM 746 C CA . ALA A 1 94 ? -34.511 -10.917 19.091 1.00 5.95 127 ALA A CA 1
ATOM 747 C C . ALA A 1 94 ? -33.423 -9.990 18.551 1.00 6.29 127 ALA A C 1
ATOM 748 O O . ALA A 1 94 ? -33.484 -8.778 18.743 1.00 6.39 127 ALA A O 1
ATOM 750 N N . ALA A 1 95 ? -32.434 -10.554 17.868 1.00 5.39 128 ALA A N 1
ATOM 751 C CA . ALA A 1 95 ? -31.413 -9.721 17.237 1.00 6.29 128 ALA A CA 1
ATOM 752 C C . ALA A 1 95 ? -32.043 -8.830 16.162 1.00 5.98 128 ALA A C 1
ATOM 753 O O . ALA A 1 95 ? -31.716 -7.639 16.080 1.00 6.45 128 ALA A O 1
ATOM 755 N N . TYR A 1 96 ? -32.960 -9.368 15.349 1.00 5.50 129 TYR A N 1
ATOM 756 C CA . TYR A 1 96 ? -33.587 -8.549 14.307 1.00 5.76 129 TYR A CA 1
ATOM 757 C C . TYR A 1 96 ? -34.410 -7.454 14.953 1.00 6.74 129 TYR A C 1
ATOM 758 O O . TYR A 1 96 ? -34.408 -6.318 14.483 1.00 7.64 129 TYR A O 1
ATOM 767 N N . VAL A 1 97 ? -35.104 -7.775 16.035 1.00 7.14 130 VAL A N 1
ATOM 768 C CA . VAL A 1 97 ? -35.859 -6.750 16.748 1.00 6.52 130 VAL A CA 1
ATOM 769 C C . VAL A 1 97 ? -34.933 -5.672 17.303 1.00 6.42 130 VAL A C 1
ATOM 770 O O . VAL A 1 97 ? -35.242 -4.481 17.214 1.00 7.11 130 VAL A O 1
ATOM 774 N N . ALA A 1 98 ? -33.795 -6.088 17.848 1.00 6.03 131 ALA A N 1
ATOM 775 C CA . ALA A 1 98 ? -32.845 -5.148 18.430 1.00 5.98 131 ALA A CA 1
ATOM 776 C C . ALA A 1 98 ? -32.256 -4.224 17.366 1.00 5.95 131 ALA A C 1
ATOM 777 O O . ALA A 1 98 ? -32.110 -3.009 17.592 1.00 6.46 131 ALA A O 1
ATOM 779 N N . ILE A 1 99 ? -31.894 -4.790 16.219 1.00 5.74 132 ILE A N 1
ATOM 780 C CA . ILE A 1 99 ? -31.331 -4.002 15.137 1.00 5.98 132 ILE A CA 1
ATOM 781 C C . ILE A 1 99 ? -32.312 -2.912 14.718 1.00 6.82 132 ILE A C 1
ATOM 782 O O . ILE A 1 99 ? -31.936 -1.741 14.602 1.00 7.81 132 ILE A O 1
ATOM 787 N N . GLU A 1 100 ? -33.571 -3.278 14.516 1.00 7.39 133 GLU A N 1
ATOM 788 C CA . GLU A 1 100 ? -34.593 -2.307 14.157 1.00 7.89 133 GLU A CA 1
ATOM 789 C C . GLU A 1 100 ? -34.831 -1.282 15.274 1.00 8.29 133 GLU A C 1
ATOM 790 O O . GLU A 1 100 ? -35.029 -0.095 15.015 1.00 8.05 133 GLU A O 1
ATOM 796 N N . TYR A 1 101 ? -34.791 -1.748 16.517 1.00 7.34 134 TYR A N 1
ATOM 797 C CA . TYR A 1 101 ? -35.099 -0.920 17.678 1.00 7.76 134 TYR A CA 1
ATOM 798 C C . TYR A 1 101 ? -34.136 0.253 17.721 1.00 7.85 134 TYR A C 1
ATOM 799 O O . TYR A 1 101 ? -34.516 1.376 18.043 1.00 8.46 134 TYR A O 1
ATOM 808 N N . MET A 1 102 ? -32.888 -0.035 17.395 1.00 7.44 135 MET A N 1
ATOM 809 C CA . MET A 1 102 ? -31.842 0.961 17.506 1.00 7.76 135 MET A CA 1
ATOM 810 C C . MET A 1 102 ? -31.675 1.811 16.260 1.00 8.01 135 MET A C 1
ATOM 811 O O . MET A 1 102 ? -30.755 2.631 16.196 1.00 9.54 135 MET A O 1
ATOM 816 N N . GLY A 1 103 ? -32.572 1.649 15.288 1.00 8.29 136 GLY A N 1
ATOM 817 C CA . GLY A 1 103 ? -32.545 2.501 14.108 1.00 10.29 136 GLY A CA 1
ATOM 818 C C . GLY A 1 103 ? -31.931 1.848 12.886 1.00 8.92 136 GLY A C 1
ATOM 819 O O . GLY A 1 103 ? -31.776 2.498 11.844 1.00 11.94 136 GLY A O 1
ATOM 820 N N . GLY A 1 104 ? -31.617 0.563 12.986 1.00 8.51 137 GLY A N 1
ATOM 821 C CA . GLY A 1 104 ? -31.080 -0.150 11.847 1.00 9.07 137 GLY A CA 1
ATOM 822 C C . GLY A 1 104 ? -32.175 -0.693 10.951 1.00 8.23 137 GLY A C 1
ATOM 823 O O . GLY A 1 104 ? -33.358 -0.369 11.110 1.00 9.97 137 GLY A O 1
ATOM 824 N N . PRO A 1 105 ? -31.783 -1.526 9.988 1.00 9.16 138 PRO A N 1
ATOM 825 C CA . PRO A 1 105 ? -32.743 -2.039 9.016 1.00 10.30 138 PRO A CA 1
ATOM 826 C C . PRO A 1 105 ? -33.724 -3.012 9.650 1.00 8.96 138 PRO A C 1
ATOM 827 O O . PRO A 1 105 ? -33.423 -3.609 10.684 1.00 9.29 138 PRO A O 1
ATOM 831 N N . THR A 1 106 ? -34.903 -3.124 9.043 1.00 10.76 139 THR A N 1
ATOM 832 C CA . THR A 1 106 ? -35.873 -4.152 9.407 1.00 12.16 139 THR A CA 1
ATOM 833 C C . THR A 1 106 ? -35.618 -5.355 8.512 1.00 12.06 139 THR A C 1
ATOM 834 O O . THR A 1 106 ? -35.934 -5.332 7.328 1.00 14.29 139 THR A O 1
ATOM 838 N N . ILE A 1 107 ? -35.035 -6.401 9.075 1.00 8.81 140 ILE A N 1
ATOM 839 C CA . ILE A 1 107 ? -34.602 -7.535 8.276 1.00 9.58 140 ILE A CA 1
ATOM 840 C C . ILE A 1 107 ? -35.724 -8.564 8.188 1.00 8.79 140 ILE A C 1
ATOM 841 O O . ILE A 1 107 ? -36.273 -8.963 9.215 1.00 10.84 140 ILE A O 1
ATOM 846 N N . PRO A 1 108 ? -36.075 -8.995 6.968 1.00 11.07 141 PRO A N 1
ATOM 847 C CA . PRO A 1 108 ? -37.118 -10.020 6.833 1.00 11.16 141 PRO A CA 1
ATOM 848 C C . PRO A 1 108 ? -36.733 -11.299 7.577 1.00 11.14 141 PRO A C 1
ATOM 849 O O . PRO A 1 108 ? -35.629 -11.824 7.398 1.00 12.49 141 PRO A O 1
ATOM 853 N N . PHE A 1 109 ? -37.636 -11.770 8.427 1.00 9.26 142 PHE A N 1
ATOM 854 C CA . PHE A 1 109 ? -37.360 -12.905 9.305 1.00 9.25 142 PHE A CA 1
ATOM 855 C C . PHE A 1 109 ? -37.920 -14.173 8.709 1.00 9.73 142 PHE A C 1
ATOM 856 O O . PHE A 1 109 ? -39.037 -14.187 8.201 1.00 9.57 142 PHE A O 1
ATOM 864 N N . CYS A 1 110 ? -37.126 -15.233 8.741 1.00 8.06 143 CYS A N 1
ATOM 865 C CA . CYS A 1 110 ? -37.628 -16.553 8.410 1.00 8.51 143 CYS A CA 1
ATOM 866 C C . CYS A 1 110 ? -37.539 -17.395 9.649 1.00 8.27 143 CYS A C 1
ATOM 867 O O . CYS A 1 110 ? -36.552 -17.313 10.379 1.00 9.84 143 CYS A O 1
ATOM 870 N N . TRP A 1 111 ? -38.574 -18.195 9.892 1.00 8.68 144 TRP A N 1
ATOM 871 C CA . TRP A 1 111 ? -38.628 -19.052 11.063 1.00 8.61 144 TRP A CA 1
ATOM 872 C C . TRP A 1 111 ? -38.509 -20.508 10.648 1.00 9.08 144 TRP A C 1
ATOM 873 O O . TRP A 1 111 ? -38.669 -20.860 9.475 1.00 9.55 144 TRP A O 1
ATOM 884 N N . GLY A 1 112 ? -38.214 -21.356 11.627 1.00 9.06 145 GLY A N 1
ATOM 885 C CA . GLY A 1 112 ? -38.191 -22.791 11.400 1.00 9.62 145 GLY A CA 1
ATOM 886 C C . GLY A 1 112 ? -36.928 -23.477 11.895 1.00 9.52 145 GLY A C 1
ATOM 887 O O . GLY A 1 112 ? -36.804 -24.694 11.758 1.00 10.07 145 GLY A O 1
ATOM 888 N N . ARG A 1 113 ? -35.984 -22.721 12.455 1.00 8.92 146 ARG A N 1
ATOM 889 C CA . ARG A 1 113 ? -34.755 -23.331 12.970 1.00 8.91 146 ARG A CA 1
ATOM 890 C C . ARG A 1 113 ? -35.065 -24.311 14.085 1.00 9.26 146 ARG A C 1
ATOM 891 O O . ARG A 1 113 ? -35.941 -24.070 14.909 1.00 9.21 146 ARG A O 1
ATOM 899 N N . VAL A 1 114 ? -34.340 -25.425 14.100 1.00 9.72 147 VAL A N 1
ATOM 900 C CA . VAL A 1 114 ? -34.503 -26.436 15.124 1.00 10.19 147 VAL A CA 1
ATOM 901 C C . VAL A 1 114 ? -33.348 -26.355 16.106 1.00 12.82 147 VAL A C 1
ATOM 902 O O . VAL A 1 114 ? -32.188 -26.259 15.704 1.00 12.64 147 VAL A O 1
ATOM 906 N N . ASP A 1 115 ? -33.666 -26.389 17.391 1.00 10.17 148 ASP A N 1
ATOM 907 C CA . ASP A 1 115 ? -32.630 -26.308 18.417 1.00 10.71 148 ASP A CA 1
ATOM 908 C C . ASP A 1 115 ? -31.745 -27.531 18.505 1.00 11.50 148 ASP A C 1
ATOM 909 O O . ASP A 1 115 ? -32.209 -28.672 18.419 1.00 11.54 148 ASP A O 1
ATOM 914 N N . ALA A 1 116 ? -30.463 -27.280 18.744 1.00 10.83 149 ALA A N 1
ATOM 915 C CA . ALA A 1 116 ? -29.565 -28.313 19.227 1.00 11.42 149 ALA A CA 1
ATOM 916 C C . ALA A 1 116 ? -30.143 -28.836 20.539 1.00 11.91 149 ALA A C 1
ATOM 917 O O . ALA A 1 116 ? -30.663 -28.064 21.337 1.00 11.86 149 ALA A O 1
ATOM 919 N N . LYS A 1 117 ? -30.067 -30.143 20.760 1.00 13.03 150 LYS A N 1
ATOM 920 C CA . LYS A 1 117 ? -30.664 -30.726 21.965 1.00 13.65 150 LYS A CA 1
ATOM 921 C C . LYS A 1 117 ? -29.619 -31.085 23.021 1.00 15.56 150 LYS A C 1
ATOM 922 O O . LYS A 1 117 ? -29.953 -31.437 24.153 1.00 17.34 150 LYS A O 1
ATOM 928 N N . ASP A 1 118 ? -28.352 -31.001 22.639 1.00 14.43 151 ASP A N 1
ATOM 929 C CA . ASP A 1 118 ? -27.253 -31.269 23.565 1.00 16.07 151 ASP A CA 1
ATOM 930 C C . ASP A 1 118 ? -25.969 -30.680 23.002 1.00 18.19 151 ASP A C 1
ATOM 931 O O . ASP A 1 118 ? -25.948 -30.191 21.873 1.00 17.95 151 ASP A O 1
ATOM 936 N N . GLY A 1 119 ? -24.898 -30.730 23.790 1.00 16.87 152 GLY A N 1
ATOM 937 C CA . GLY A 1 119 ? -23.652 -30.087 23.412 1.00 18.81 152 GLY A CA 1
ATOM 938 C C . GLY A 1 119 ? -22.769 -30.889 22.475 1.00 19.30 152 GLY A C 1
ATOM 939 O O . GLY A 1 119 ? -21.721 -30.402 22.045 1.00 18.53 152 GLY A O 1
ATOM 940 N N . SER A 1 120 ? -23.177 -32.111 22.144 1.00 19.28 153 SER A N 1
ATOM 941 C CA . SER A 1 120 ? -22.357 -32.953 21.278 1.00 16.96 153 SER A CA 1
ATOM 942 C C . SER A 1 120 ? -22.273 -32.396 19.861 1.00 18.88 153 SER A C 1
ATOM 943 O O . SER A 1 120 ? -21.356 -32.734 19.117 1.00 22.28 153 SER A O 1
ATOM 946 N N . VAL A 1 121 ? -23.220 -31.538 19.489 1.00 19.97 154 VAL A N 1
ATOM 947 C CA . VAL A 1 121 ? -23.207 -30.965 18.148 1.00 21.74 154 VAL A CA 1
ATOM 948 C C . VAL A 1 121 ? -22.439 -29.652 18.090 1.00 22.67 154 VAL A C 1
ATOM 949 O O . VAL A 1 121 ? -22.303 -29.056 17.018 1.00 21.40 154 VAL A O 1
ATOM 953 N N . CYS A 1 122 ? -21.943 -29.201 19.240 1.00 20.26 155 CYS A N 1
ATOM 954 C CA . CYS A 1 122 ? -21.170 -27.964 19.304 1.00 21.87 155 CYS A CA 1
ATOM 955 C C . CYS A 1 122 ? -19.928 -28.058 18.428 1.00 21.18 155 CYS A C 1
ATOM 956 O O . CYS A 1 122 ? -19.271 -29.101 18.382 1.00 22.90 155 CYS A O 1
ATOM 959 N N . GLY A 1 123 ? -19.622 -26.970 17.728 1.00 23.99 156 GLY A N 1
ATOM 960 C CA . GLY A 1 123 ? -18.369 -26.862 17.006 1.00 23.62 156 GLY A CA 1
ATOM 961 C C . GLY A 1 123 ? -17.242 -26.671 18.000 1.00 23.65 156 GLY A C 1
ATOM 962 O O . GLY A 1 123 ? -17.479 -26.453 19.187 1.00 24.18 156 GLY A O 1
ATOM 963 N N . PRO A 1 124 ? -15.998 -26.746 17.526 1.00 22.40 157 PRO A N 1
ATOM 964 C CA . PRO A 1 124 ? -14.885 -26.661 18.468 1.00 22.35 157 PRO A CA 1
ATOM 965 C C . PRO A 1 124 ? -14.623 -25.222 18.899 1.00 17.83 157 PRO A C 1
ATOM 966 O O . PRO A 1 124 ? -15.188 -24.276 18.340 1.00 18.85 157 PRO A O 1
ATOM 970 N N . ASP A 1 125 ? -13.762 -25.067 19.896 1.00 20.35 158 ASP A N 1
ATOM 971 C CA . ASP A 1 125 ? -13.308 -23.747 20.305 1.00 18.47 158 ASP A CA 1
ATOM 972 C C . ASP A 1 125 ? -12.420 -23.209 19.189 1.00 19.67 158 ASP A C 1
ATOM 973 O O . ASP A 1 125 ? -11.962 -23.969 18.332 1.00 22.96 158 ASP A O 1
ATOM 978 N N . GLY A 1 126 ? -12.184 -21.904 19.184 1.00 18.82 159 GLY A N 1
ATOM 979 C CA . GLY A 1 126 ? -11.227 -21.329 18.257 1.00 20.71 159 GLY A CA 1
ATOM 980 C C . GLY A 1 126 ? -11.816 -20.821 16.954 1.00 20.18 159 GLY A C 1
ATOM 981 O O . GLY A 1 126 ? -11.072 -20.382 16.074 1.00 21.28 159 GLY A O 1
ATOM 982 N N . ARG A 1 127 ? -13.139 -20.873 16.823 1.00 15.68 160 ARG A N 1
ATOM 983 C CA . ARG A 1 127 ? -13.799 -20.403 15.607 1.00 16.36 160 ARG A CA 1
ATOM 984 C C . ARG A 1 127 ? -14.235 -18.944 15.688 1.00 16.75 160 ARG A C 1
ATOM 985 O O . ARG A 1 127 ? -14.500 -18.318 14.664 1.00 17.45 160 ARG A O 1
ATOM 993 N N . LEU A 1 128 ? -14.326 -18.406 16.901 1.00 16.76 161 LEU A N 1
ATOM 994 C CA . LEU A 1 128 ? -14.736 -17.019 17.081 1.00 18.62 161 LEU A CA 1
ATOM 995 C C . LEU A 1 128 ? -13.550 -16.099 16.820 1.00 17.93 161 LEU A C 1
ATOM 996 O O . LEU A 1 128 ? -12.413 -16.452 17.125 1.00 17.76 161 LEU A O 1
ATOM 1001 N N . PRO A 1 129 ? -13.803 -14.916 16.247 1.00 16.08 162 PRO A N 1
ATOM 1002 C CA . PRO A 1 129 ? -12.667 -14.025 15.998 1.00 18.01 162 PRO A CA 1
ATOM 1003 C C . PRO A 1 129 ? -12.081 -13.430 17.280 1.00 20.13 162 PRO A C 1
ATOM 1004 O O . PRO A 1 129 ? -12.718 -13.398 18.338 1.00 21.64 162 PRO A O 1
ATOM 1008 N N . ASP A 1 130 ? -10.848 -12.962 17.158 1.00 16.46 163 ASP A N 1
ATOM 1009 C CA . ASP A 1 130 ? -10.070 -12.469 18.278 1.00 16.42 163 ASP A CA 1
ATOM 1010 C C . ASP A 1 130 ? -9.824 -10.990 18.013 1.00 12.22 163 ASP A C 1
ATOM 1011 O O . ASP A 1 130 ? -9.205 -10.637 17.004 1.00 15.90 163 ASP A O 1
ATOM 1016 N N . GLY A 1 131 ? -10.285 -10.140 18.925 1.00 13.50 164 GLY A N 1
ATOM 1017 C CA . GLY A 1 131 ? -10.192 -8.696 18.763 1.00 13.65 164 GLY A CA 1
ATOM 1018 C C . GLY A 1 131 ? -8.779 -8.156 18.770 1.00 11.84 164 GLY A C 1
ATOM 1019 O O . GLY A 1 131 ? -8.544 -7.030 18.330 1.00 11.86 164 GLY A O 1
ATOM 1020 N N . SER A 1 132 ? -7.837 -8.953 19.255 1.00 11.41 165 SER A N 1
ATOM 1021 C CA . SER A 1 132 ? -6.453 -8.515 19.346 1.00 10.43 165 SER A CA 1
ATOM 1022 C C . SER A 1 132 ? -5.711 -8.782 18.044 1.00 12.32 165 SER A C 1
ATOM 1023 O O . SER A 1 132 ? -4.550 -8.399 17.893 1.00 15.55 165 SER A O 1
ATOM 1026 N N . LYS A 1 133 ? -6.380 -9.455 17.112 1.00 12.18 166 LYS A N 1
ATOM 1027 C CA . LYS A 1 133 ? -5.734 -9.832 15.858 1.00 12.65 166 LYS A CA 1
ATOM 1028 C C . LYS A 1 133 ? -6.207 -8.933 14.729 1.00 11.84 166 LYS A C 1
ATOM 1029 O O . LYS A 1 133 ? -7.125 -8.138 14.909 1.00 16.49 166 LYS A O 1
ATOM 1035 N N . THR A 1 134 ? -5.568 -9.049 13.570 1.00 14.48 167 THR A N 1
ATOM 1036 C CA . THR A 1 134 ? -5.846 -8.116 12.483 1.00 13.22 167 THR A CA 1
ATOM 1037 C C . THR A 1 134 ? -6.347 -8.809 11.215 1.00 11.10 167 THR A C 1
ATOM 1038 O O . THR A 1 134 ? -6.995 -9.842 11.302 1.00 13.73 167 THR A O 1
ATOM 1042 N N . GLN A 1 135 ? -6.054 -8.252 10.043 1.00 11.14 168 GLN A N 1
ATOM 1043 C CA . GLN A 1 135 ? -6.848 -8.617 8.857 1.00 11.10 168 GLN A CA 1
ATOM 1044 C C . GLN A 1 135 ? -6.651 -10.035 8.330 1.00 11.71 168 GLN A C 1
ATOM 1045 O O . GLN A 1 135 ? -7.582 -10.601 7.763 1.00 12.54 168 GLN A O 1
ATOM 1051 N N . SER A 1 136 ? -5.465 -10.604 8.501 1.00 13.14 169 SER A N 1
ATOM 1052 C CA . SER A 1 136 ? -5.226 -11.986 8.090 1.00 14.12 169 SER A CA 1
ATOM 1053 C C . SER A 1 136 ? -6.164 -12.900 8.852 1.00 13.39 169 SER A C 1
ATOM 1054 O O . SER A 1 136 ? -6.761 -13.812 8.275 1.00 16.36 169 SER A O 1
ATOM 1057 N N . HIS A 1 137 ? -6.323 -12.629 10.142 1.00 12.14 170 HIS A N 1
ATOM 1058 C CA . HIS A 1 137 ? -7.200 -13.419 10.990 1.00 11.69 170 HIS A CA 1
ATOM 1059 C C . HIS A 1 137 ? -8.659 -13.163 10.660 1.00 12.46 170 HIS A C 1
ATOM 1060 O O . HIS A 1 137 ? -9.446 -14.101 10.522 1.00 12.53 170 HIS A O 1
ATOM 1067 N N . VAL A 1 138 ? -9.022 -11.892 10.547 1.00 10.22 171 VAL A N 1
ATOM 1068 C CA . VAL A 1 138 ? -10.399 -11.516 10.247 1.00 11.59 171 VAL A CA 1
ATOM 1069 C C . VAL A 1 138 ? -10.839 -12.138 8.928 1.00 9.85 171 VAL A C 1
ATOM 1070 O O . VAL A 1 138 ? -11.912 -12.744 8.839 1.00 9.90 171 VAL A O 1
ATOM 1074 N N . ARG A 1 139 ? -10.002 -12.007 7.909 1.00 10.40 172 ARG A N 1
ATOM 1075 C CA . ARG A 1 139 ? -10.346 -12.563 6.610 1.00 10.88 172 ARG A CA 1
ATOM 1076 C C . ARG A 1 139 ? -10.462 -14.078 6.655 1.00 12.00 172 ARG A C 1
ATOM 1077 O O . ARG A 1 139 ? -11.356 -14.644 6.044 1.00 11.32 172 ARG A O 1
ATOM 1085 N N . GLU A 1 140 ? -9.574 -14.742 7.385 1.00 11.99 173 GLU A N 1
ATOM 1086 C CA . GLU A 1 140 ? -9.651 -16.199 7.480 1.00 12.51 173 GLU A CA 1
ATOM 1087 C C . GLU A 1 140 ? -10.968 -16.631 8.122 1.00 12.10 173 GLU A C 1
ATOM 1088 O O . GLU A 1 140 ? -11.632 -17.543 7.634 1.00 13.15 173 GLU A O 1
ATOM 1094 N N . VAL A 1 141 ? -11.364 -15.959 9.198 1.00 11.13 174 VAL A N 1
ATOM 1095 C CA . VAL A 1 141 ? -12.604 -16.293 9.873 1.00 10.61 174 VAL A CA 1
ATOM 1096 C C . VAL A 1 141 ? -13.801 -16.064 8.960 1.00 11.38 174 VAL A C 1
ATOM 1097 O O . VAL A 1 141 ? -14.647 -16.942 8.798 1.00 11.12 174 VAL A O 1
ATOM 1101 N N . PHE A 1 142 ? -13.871 -14.890 8.349 1.00 9.55 175 PHE A N 1
ATOM 1102 C CA . PHE A 1 142 ? -15.032 -14.591 7.533 1.00 9.29 175 PHE A CA 1
ATOM 1103 C C . PHE A 1 142 ? -15.083 -15.408 6.249 1.00 11.01 175 PHE A C 1
ATOM 1104 O O . PHE A 1 142 ? -16.166 -15.764 5.798 1.00 11.68 175 PHE A O 1
ATOM 1112 N N . ARG A 1 143 ? -13.928 -15.745 5.684 1.00 11.05 176 ARG A N 1
ATOM 1113 C CA . ARG A 1 143 ? -13.887 -16.673 4.554 1.00 11.98 176 ARG A CA 1
ATOM 1114 C C . ARG A 1 143 ? -14.402 -18.050 4.973 1.00 13.63 176 ARG A C 1
ATOM 1115 O O . ARG A 1 143 ? -15.141 -18.704 4.227 1.00 13.26 176 ARG A O 1
ATOM 1123 N N . ARG A 1 144 ? -14.018 -18.486 6.172 1.00 13.30 177 ARG A N 1
ATOM 1124 C CA . ARG A 1 144 ? -14.487 -19.765 6.705 1.00 12.89 177 ARG A CA 1
ATOM 1125 C C . ARG A 1 144 ? -16.013 -19.785 6.837 1.00 11.90 177 ARG A C 1
ATOM 1126 O O . ARG A 1 144 ? -16.653 -20.812 6.614 1.00 12.80 177 ARG A O 1
ATOM 1134 N N . LEU A 1 145 ? -16.590 -18.649 7.200 1.00 10.64 178 LEU A N 1
ATOM 1135 C CA . LEU A 1 145 ? -18.039 -18.519 7.321 1.00 12.77 178 LEU A CA 1
ATOM 1136 C C . LEU A 1 145 ? -18.738 -18.443 5.966 1.00 13.65 178 LEU A C 1
ATOM 1137 O O . LEU A 1 145 ? -19.934 -18.730 5.862 1.00 17.71 178 LEU A O 1
ATOM 1142 N N . GLY A 1 146 ? -17.996 -18.038 4.938 1.00 14.00 179 GLY A N 1
ATOM 1143 C CA . GLY A 1 146 ? -18.535 -17.908 3.592 1.00 12.86 179 GLY A CA 1
ATOM 1144 C C . GLY A 1 146 ? -18.803 -16.481 3.128 1.00 13.62 179 GLY A C 1
ATOM 1145 O O . GLY A 1 146 ? -19.505 -16.284 2.132 1.00 16.58 179 GLY A O 1
ATOM 1146 N N . PHE A 1 147 ? -18.247 -15.494 3.828 1.00 11.09 180 PHE A N 1
ATOM 1147 C CA . PHE A 1 147 ? -18.489 -14.091 3.510 1.00 10.42 180 PHE A CA 1
ATOM 1148 C C . PHE A 1 147 ? -17.357 -13.509 2.676 1.00 13.88 180 PHE A C 1
ATOM 1149 O O . PHE A 1 147 ? -16.192 -13.881 2.839 1.00 14.17 180 PHE A O 1
ATOM 1157 N N . ASN A 1 148 ? -17.694 -12.584 1.787 1.00 10.69 181 ASN A N 1
ATOM 1158 C CA . ASN A 1 148 ? -16.673 -11.849 1.056 1.00 11.26 181 ASN A CA 1
ATOM 1159 C C . ASN A 1 148 ? -16.260 -10.588 1.832 1.00 10.66 181 ASN A C 1
ATOM 1160 O O . ASN A 1 148 ? -16.755 -10.340 2.934 1.00 9.84 181 ASN A O 1
ATOM 1165 N N . ASP A 1 149 ? -15.356 -9.797 1.268 1.00 10.99 182 ASP A N 1
ATOM 1166 C CA . ASP A 1 149 ? -14.862 -8.629 1.997 1.00 10.54 182 ASP A CA 1
ATOM 1167 C C . ASP A 1 149 ? -15.946 -7.579 2.264 1.00 9.97 182 ASP A C 1
ATOM 1168 O O . ASP A 1 149 ? -15.976 -6.975 3.333 1.00 9.33 182 ASP A O 1
ATOM 1173 N N . GLN A 1 150 ? -16.828 -7.360 1.291 1.00 10.50 183 GLN A N 1
ATOM 1174 C CA . GLN A 1 150 ? -17.901 -6.385 1.456 1.00 10.13 183 GLN A CA 1
ATOM 1175 C C . GLN A 1 150 ? -18.789 -6.740 2.646 1.00 9.27 183 GLN A C 1
ATOM 1176 O O . GLN A 1 150 ? -19.092 -5.895 3.495 1.00 9.78 183 GLN A O 1
ATOM 1182 N N . GLU A 1 151 ? -19.170 -8.011 2.719 1.00 9.15 184 GLU A N 1
ATOM 1183 C CA . GLU A 1 151 ? -20.043 -8.493 3.780 1.00 8.46 184 GLU A CA 1
ATOM 1184 C C . GLU A 1 151 ? -19.357 -8.449 5.131 1.00 8.34 184 GLU A C 1
ATOM 1185 O O . GLU A 1 151 ? -19.992 -8.155 6.141 1.00 7.85 184 GLU A O 1
ATOM 1191 N N . THR A 1 152 ? -18.060 -8.746 5.130 1.00 8.71 185 THR A N 1
ATOM 1192 C CA . THR A 1 152 ? -17.253 -8.738 6.345 1.00 8.50 185 THR A CA 1
ATOM 1193 C C . THR A 1 152 ? -17.274 -7.349 6.953 1.00 7.60 185 THR A C 1
ATOM 1194 O O . THR A 1 152 ? -17.573 -7.167 8.141 1.00 7.97 185 THR A O 1
ATOM 1198 N N . VAL A 1 153 ? -16.977 -6.354 6.125 1.00 7.74 186 VAL A N 1
ATOM 1199 C CA . VAL A 1 153 ? -16.931 -4.995 6.618 1.00 7.55 186 VAL A CA 1
ATOM 1200 C C . VAL A 1 153 ? -18.312 -4.542 7.096 1.00 7.12 186 VAL A C 1
ATOM 1201 O O . VAL A 1 153 ? -18.440 -3.933 8.166 1.00 8.13 186 VAL A O 1
ATOM 1205 N N . ALA A 1 154 ? -19.346 -4.863 6.327 1.00 7.93 187 ALA A N 1
ATOM 1206 C CA . ALA A 1 154 ? -20.695 -4.483 6.733 1.00 7.47 187 ALA A CA 1
ATOM 1207 C C . ALA A 1 154 ? -21.033 -5.057 8.107 1.00 7.10 187 ALA A C 1
ATOM 1208 O O . ALA A 1 154 ? -21.538 -4.352 8.980 1.00 7.96 187 ALA A O 1
ATOM 1210 N N . LEU A 1 155 ? -20.741 -6.339 8.304 1.00 6.70 188 LEU A N 1
ATOM 1211 C CA . LEU A 1 155 ? -21.084 -7.004 9.556 1.00 7.36 188 LEU A CA 1
ATOM 1212 C C . LEU A 1 155 ? -20.358 -6.407 10.758 1.00 7.24 188 LEU A C 1
ATOM 1213 O O . LEU A 1 155 ? -20.957 -6.223 11.815 1.00 7.49 188 LEU A O 1
ATOM 1218 N N . ILE A 1 156 ? -19.078 -6.094 10.589 1.00 7.79 189 ILE A N 1
ATOM 1219 C CA . ILE A 1 156 ? -18.295 -5.564 11.707 1.00 7.46 189 ILE A CA 1
ATOM 1220 C C . ILE A 1 156 ? -18.796 -4.164 12.086 1.00 7.46 189 ILE A C 1
ATOM 1221 O O . ILE A 1 156 ? -18.619 -3.706 13.212 1.00 8.43 189 ILE A O 1
ATOM 1226 N N . GLY A 1 157 ? -19.503 -3.532 11.154 1.00 8.93 190 GLY A N 1
ATOM 1227 C CA . GLY A 1 157 ? -20.173 -2.271 11.422 1.00 8.21 190 GLY A CA 1
ATOM 1228 C C . GLY A 1 157 ? -21.177 -2.325 12.557 1.00 6.14 190 GLY A C 1
ATOM 1229 O O . GLY A 1 157 ? -21.590 -1.288 13.059 1.00 8.21 190 GLY A O 1
ATOM 1230 N N . ALA A 1 158 ? -21.571 -3.529 12.963 1.00 8.10 191 ALA A N 1
ATOM 1231 C CA . ALA A 1 158 ? -22.447 -3.700 14.117 1.00 8.35 191 ALA A CA 1
ATOM 1232 C C . ALA A 1 158 ? -21.831 -3.122 15.389 1.00 7.66 191 ALA A C 1
ATOM 1233 O O . ALA A 1 158 ? -22.550 -2.868 16.353 1.00 7.72 191 ALA A O 1
ATOM 1235 N N . HIS A 1 159 ? -20.507 -2.924 15.407 1.00 7.41 192 HIS A N 1
ATOM 1236 C CA . HIS A 1 159 ? -19.841 -2.310 16.560 1.00 5.86 192 HIS A CA 1
ATOM 1237 C C . HIS A 1 159 ? -20.249 -0.846 16.756 1.00 8.14 192 HIS A C 1
ATOM 1238 O O . HIS A 1 159 ? -19.869 -0.214 17.735 1.00 9.21 192 HIS A O 1
ATOM 1245 N N . THR A 1 160 ? -21.059 -0.321 15.849 1.00 8.67 193 THR A N 1
ATOM 1246 C CA . THR A 1 160 ? -21.726 0.942 16.102 1.00 8.69 193 THR A CA 1
ATOM 1247 C C . THR A 1 160 ? -22.596 0.847 17.353 1.00 10.15 193 THR A C 1
ATOM 1248 O O . THR A 1 160 ? -22.847 1.844 18.019 1.00 12.28 193 THR A O 1
ATOM 1252 N N . CYS A 1 161 ? -23.034 -0.365 17.673 1.00 9.51 194 CYS A N 1
ATOM 1253 C CA . CYS A 1 161 ? -23.899 -0.668 18.806 1.00 13.75 194 CYS A CA 1
ATOM 1254 C C . CYS A 1 161 ? -23.074 -1.288 19.922 1.00 11.75 194 CYS A C 1
ATOM 1255 O O . CYS A 1 161 ? -22.200 -2.113 19.661 1.00 13.22 194 CYS A O 1
ATOM 1258 N N . GLY A 1 162 ? -23.375 -0.919 21.157 1.00 8.54 195 GLY A N 1
ATOM 1259 C CA . GLY A 1 162 ? -22.825 -1.614 22.305 1.00 10.52 195 GLY A CA 1
ATOM 1260 C C . GLY A 1 162 ? -21.448 -1.204 22.755 1.00 8.70 195 GLY A C 1
ATOM 1261 O O . GLY A 1 162 ? -20.923 -0.148 22.396 1.00 7.93 195 GLY A O 1
ATOM 1262 N N . GLU A 1 163 ? -20.847 -2.074 23.550 1.00 7.53 196 GLU A N 1
ATOM 1263 C CA . GLU A 1 163 ? -19.619 -1.719 24.220 1.00 8.97 196 GLU A CA 1
ATOM 1264 C C . GLU A 1 163 ? -18.906 -2.967 24.682 1.00 9.50 196 GLU A C 1
ATOM 1265 O O . GLU A 1 163 ? -19.476 -4.062 24.725 1.00 9.81 196 GLU A O 1
ATOM 1271 N N . CYS A 1 164 ? -17.640 -2.775 25.005 1.00 7.92 197 CYS A N 1
ATOM 1272 C CA . CYS A 1 164 ? -16.825 -3.832 25.566 1.00 8.70 197 CYS A CA 1
ATOM 1273 C C . CYS A 1 164 ? -16.870 -3.770 27.082 1.00 9.43 197 CYS A C 1
ATOM 1274 O O . CYS A 1 164 ? -16.911 -2.688 27.693 1.00 10.29 197 CYS A O 1
ATOM 1277 N N . HIS A 1 165 ? -16.829 -4.943 27.696 1.00 8.19 198 HIS A N 1
ATOM 1278 C CA . HIS A 1 165 ? -16.840 -5.061 29.143 1.00 8.89 198 HIS A CA 1
ATOM 1279 C C . HIS A 1 165 ? -15.577 -5.761 29.600 1.00 9.42 198 HIS A C 1
ATOM 1280 O O . HIS A 1 165 ? -15.221 -6.822 29.082 1.00 9.27 198 HIS A O 1
ATOM 1287 N N . ILE A 1 166 ? -14.899 -5.170 30.571 1.00 10.15 199 ILE A N 1
ATOM 1288 C CA . ILE A 1 166 ? -13.652 -5.738 31.069 1.00 10.81 199 ILE A CA 1
ATOM 1289 C C . ILE A 1 166 ? -13.846 -7.187 31.489 1.00 11.07 199 ILE A C 1
ATOM 1290 O O . ILE A 1 166 ? -13.011 -8.051 31.209 1.00 11.26 199 ILE A O 1
ATOM 1295 N N . GLU A 1 167 ? -14.967 -7.446 32.149 1.00 11.30 200 GLU A N 1
ATOM 1296 C CA . GLU A 1 167 ? -15.287 -8.771 32.659 1.00 11.65 200 GLU A CA 1
ATOM 1297 C C . GLU A 1 167 ? -15.415 -9.805 31.539 1.00 11.82 200 GLU A C 1
ATOM 1298 O O . GLU A 1 167 ? -15.174 -10.989 31.764 1.00 13.66 200 GLU A O 1
ATOM 1304 N N . PHE A 1 168 ? -15.786 -9.372 30.342 1.00 10.22 201 PHE A N 1
ATOM 1305 C CA . PHE A 1 168 ? -16.104 -10.334 29.285 1.00 10.42 201 PHE A CA 1
ATOM 1306 C C . PHE A 1 168 ? -14.975 -10.513 28.291 1.00 15.59 201 PHE A C 1
ATOM 1307 O O . PHE A 1 168 ? -14.660 -11.639 27.910 1.00 21.66 201 PHE A O 1
ATOM 1315 N N . SER A 1 169 ? -14.375 -9.410 27.857 1.00 14.33 202 SER A N 1
ATOM 1316 C CA . SER A 1 169 ? -13.347 -9.463 26.820 1.00 12.91 202 SER A CA 1
ATOM 1317 C C . SER A 1 169 ? -12.038 -8.831 27.256 1.00 11.56 202 SER A C 1
ATOM 1318 O O . SER A 1 169 ? -11.032 -8.936 26.554 1.00 14.31 202 SER A O 1
ATOM 1321 N N . GLY A 1 170 ? -12.051 -8.151 28.397 1.00 11.21 203 GLY A N 1
ATOM 1322 C CA . GLY A 1 170 ? -10.885 -7.422 28.846 1.00 12.87 203 GLY A CA 1
ATOM 1323 C C . GLY A 1 170 ? -10.761 -6.043 28.227 1.00 10.71 203 GLY A C 1
ATOM 1324 O O . GLY A 1 170 ? -9.911 -5.271 28.645 1.00 11.98 203 GLY A O 1
ATOM 1325 N N . TYR A 1 171 ? -11.587 -5.738 27.235 1.00 9.71 204 TYR A N 1
ATOM 1326 C CA . TYR A 1 171 ? -11.580 -4.412 26.629 1.00 13.30 204 TYR A CA 1
ATOM 1327 C C . TYR A 1 171 ? -12.602 -3.561 27.352 1.00 13.89 204 TYR A C 1
ATOM 1328 O O . TYR A 1 171 ? -13.460 -4.081 28.066 1.00 11.33 204 TYR A O 1
ATOM 1337 N N . HIS A 1 172 ? -12.519 -2.249 27.186 1.00 10.22 205 HIS A N 1
ATOM 1338 C CA . HIS A 1 172 ? -13.464 -1.406 27.900 1.00 12.16 205 HIS A CA 1
ATOM 1339 C C . HIS A 1 172 ? -14.025 -0.276 27.073 1.00 11.18 205 HIS A C 1
ATOM 1340 O O . HIS A 1 172 ? -13.270 0.537 26.530 1.00 13.35 205 HIS A O 1
ATOM 1347 N N . GLY A 1 173 ? -15.353 -0.226 27.016 1.00 9.80 206 GLY A N 1
ATOM 1348 C CA . GLY A 1 173 ? -16.043 0.970 26.574 1.00 12.21 206 GLY A CA 1
ATOM 1349 C C . GLY A 1 173 ? -16.731 0.822 25.240 1.00 10.26 206 GLY A C 1
ATOM 1350 O O . GLY A 1 173 ? -16.572 -0.173 24.538 1.00 9.69 206 GLY A O 1
ATOM 1351 N N . PRO A 1 174 ? -17.519 1.832 24.877 1.00 11.65 207 PRO A N 1
ATOM 1352 C CA . PRO A 1 174 ? -18.219 1.835 23.597 1.00 10.83 207 PRO A CA 1
ATOM 1353 C C . PRO A 1 174 ? -17.309 2.219 22.445 1.00 10.00 207 PRO A C 1
ATOM 1354 O O . PRO A 1 174 ? -16.330 2.938 22.624 1.00 12.01 207 PRO A O 1
ATOM 1358 N N . TRP A 1 175 ? -17.635 1.739 21.257 1.00 10.06 208 TRP A N 1
ATOM 1359 C CA . TRP A 1 175 ? -16.911 2.163 20.073 1.00 8.64 208 TRP A CA 1
ATOM 1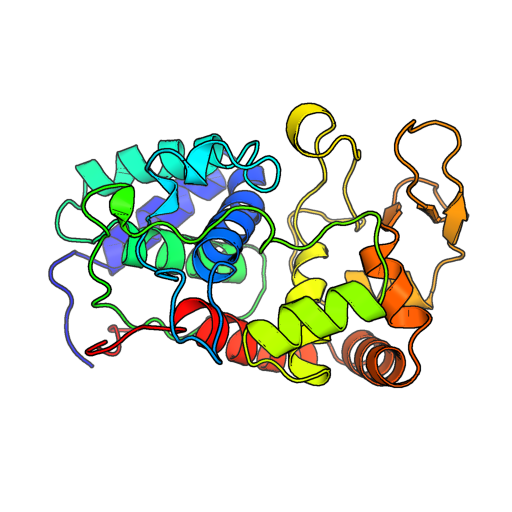360 C C . TRP A 1 175 ? -17.284 3.580 19.739 1.00 13.03 208 TRP A C 1
ATOM 1361 O O . TRP A 1 175 ? -16.414 4.420 19.583 1.00 15.21 208 TRP A O 1
ATOM 1372 N N . THR A 1 176 ? -18.587 3.842 19.669 1.00 9.97 209 THR A N 1
ATOM 1373 C CA . THR A 1 176 ? -19.114 5.089 19.130 1.00 11.52 209 THR A CA 1
ATOM 1374 C C . THR A 1 176 ? -19.700 5.979 20.213 1.00 10.53 209 THR A C 1
ATOM 1375 O O . THR A 1 176 ? -19.849 5.570 21.370 1.00 12.05 209 THR A O 1
ATOM 1379 N N . HIS A 1 177 ? -20.033 7.207 19.841 1.00 11.84 210 HIS A N 1
ATOM 1380 C CA . HIS A 1 177 ? -20.524 8.148 20.828 1.00 14.04 210 HIS A CA 1
ATOM 1381 C C . HIS A 1 177 ? -21.938 7.808 21.284 1.00 10.66 210 HIS A C 1
ATOM 1382 O O . HIS A 1 177 ? -22.317 8.133 22.413 1.00 18.30 210 HIS A O 1
ATOM 1389 N N . ARG A 1 178 ? -22.707 7.144 20.424 1.00 12.13 211 ARG A N 1
ATOM 1390 C CA A ARG A 1 178 ? -24.059 6.732 20.782 0.41 12.65 211 ARG A CA 1
ATOM 1391 C CA B ARG A 1 178 ? -24.058 6.723 20.790 0.59 12.23 211 ARG A CA 1
ATOM 1392 C C . ARG A 1 178 ? -24.204 5.220 20.675 1.00 13.29 211 ARG A C 1
ATOM 1393 O O . ARG A 1 178 ? -24.636 4.692 19.654 1.00 12.24 211 ARG A O 1
ATOM 1408 N N . LYS A 1 179 ? -23.834 4.540 21.750 1.00 11.47 212 LYS A N 1
ATOM 1409 C CA . LYS A 1 179 ? -23.761 3.085 21.760 1.00 9.98 212 LYS A CA 1
ATOM 1410 C C . LYS A 1 179 ? -25.108 2.367 21.626 1.00 11.77 212 LYS A C 1
ATOM 1411 O O . LYS A 1 179 ? -25.148 1.184 21.309 1.00 11.98 212 LYS A O 1
ATOM 1417 N N . ASN A 1 180 ? -26.214 3.066 21.866 1.00 12.14 213 ASN A N 1
ATOM 1418 C CA . ASN A 1 180 ? -27.518 2.438 21.670 1.00 17.64 213 ASN A CA 1
ATOM 1419 C C . ASN A 1 180 ? -28.174 2.857 20.364 1.00 13.64 213 ASN A C 1
ATOM 1420 O O . ASN A 1 180 ? -29.367 2.628 20.156 1.00 14.59 213 ASN A O 1
ATOM 1425 N N . GLY A 1 181 ? -27.383 3.445 19.475 1.00 10.06 214 GLY A N 1
ATOM 1426 C CA . GLY A 1 181 ? -27.886 3.867 18.181 1.00 11.92 214 GLY A CA 1
ATOM 1427 C C . GLY A 1 181 ? -27.209 3.093 17.077 1.00 11.52 214 GLY A C 1
ATOM 1428 O O . GLY A 1 181 ? -25.998 2.857 17.124 1.00 15.18 214 GLY A O 1
ATOM 1429 N N . PHE A 1 182 ? -27.994 2.681 16.089 1.00 10.61 215 PHE A N 1
ATOM 1430 C CA . PHE A 1 182 ? -27.448 1.955 14.955 1.00 11.26 215 PHE A CA 1
ATOM 1431 C C . PHE A 1 182 ? -27.348 2.890 13.757 1.00 14.39 215 PHE A C 1
ATOM 1432 O O . PHE A 1 182 ? -28.338 3.498 13.343 1.00 17.04 215 PHE A O 1
ATOM 1440 N N . ASP A 1 183 ? -26.140 3.024 13.228 1.00 13.17 216 ASP A N 1
ATOM 1441 C CA . ASP A 1 183 ? -25.892 3.715 11.967 1.00 12.38 216 ASP A CA 1
ATOM 1442 C C . ASP A 1 183 ? -24.457 3.455 11.534 1.00 13.38 216 ASP A C 1
ATOM 1443 O O . ASP A 1 183 ? -23.787 2.583 12.086 1.00 13.85 216 ASP A O 1
ATOM 1448 N N . ASN A 1 184 ? -23.984 4.223 10.564 1.00 11.61 217 ASN A N 1
ATOM 1449 C CA . ASN A 1 184 ? -22.658 3.997 10.000 1.00 11.54 217 ASN A CA 1
ATOM 1450 C C . ASN A 1 184 ? -21.527 4.707 10.756 1.00 10.83 217 ASN A C 1
ATOM 1451 O O . ASN A 1 184 ? -20.429 4.881 10.218 1.00 10.56 217 ASN A O 1
ATOM 1456 N N . SER A 1 185 ? -21.793 5.106 12.003 1.00 11.28 218 SER A N 1
ATOM 1457 C CA . SER A 1 185 ? -20.832 5.857 12.817 1.00 12.90 218 SER A CA 1
ATOM 1458 C C . SER A 1 185 ? -19.507 5.136 13.069 1.00 9.72 218 SER A C 1
ATOM 1459 O O . SER A 1 185 ? -18.475 5.776 13.218 1.00 11.43 218 SER A O 1
ATOM 1462 N N . PHE A 1 186 ? -19.537 3.813 13.106 1.00 9.70 219 PHE A N 1
ATOM 1463 C CA . PHE A 1 186 ? -18.310 3.049 13.275 1.00 10.79 219 PHE A CA 1
ATOM 1464 C C . PHE A 1 186 ? -17.340 3.380 12.133 1.00 9.91 219 PHE A C 1
ATOM 1465 O O . PHE A 1 186 ? -16.139 3.545 12.353 1.00 9.74 219 PHE A O 1
ATOM 1473 N N . PHE A 1 187 ? -17.872 3.499 10.917 1.00 10.63 220 PHE A N 1
ATOM 1474 C CA . PHE A 1 187 ? -17.026 3.740 9.749 1.00 8.75 220 PHE A CA 1
ATOM 1475 C C . PHE A 1 187 ? -16.562 5.172 9.651 1.00 10.80 220 PHE A C 1
ATOM 1476 O O . PHE A 1 187 ? -15.410 5.435 9.298 1.00 9.19 220 PHE A O 1
ATOM 1484 N N . THR A 1 188 ? -17.462 6.097 9.948 1.00 9.83 221 THR A N 1
ATOM 1485 C CA . THR A 1 188 ? -17.092 7.497 9.954 1.00 10.27 221 THR A CA 1
ATOM 1486 C C . THR A 1 188 ? -15.957 7.743 10.948 1.00 12.76 221 THR A C 1
ATOM 1487 O O . THR A 1 188 ? -14.962 8.386 10.619 1.00 12.17 221 THR A O 1
ATOM 1491 N N . GLN A 1 189 ? -16.081 7.203 12.151 1.00 11.17 222 GLN A N 1
ATOM 1492 C CA . GLN A 1 189 ? -15.048 7.466 13.142 1.00 11.03 222 GLN A CA 1
ATOM 1493 C C . GLN A 1 189 ? -13.742 6.760 12.793 1.00 11.89 222 GLN A C 1
ATOM 1494 O O . GLN A 1 189 ? -12.665 7.297 13.040 1.00 12.70 222 GLN A O 1
ATOM 1500 N N . LEU A 1 190 ? -13.829 5.575 12.194 1.00 11.36 223 LEU A N 1
ATOM 1501 C CA . LEU A 1 190 ? -12.618 4.889 11.761 1.00 11.49 223 LEU A CA 1
ATOM 1502 C C . LEU A 1 190 ? -11.806 5.780 10.827 1.00 13.78 223 LEU A C 1
ATOM 1503 O O . LEU A 1 190 ? -10.589 5.879 10.960 1.00 13.19 223 LEU A O 1
ATOM 1508 N N . LEU A 1 191 ? -12.483 6.449 9.899 1.00 11.78 224 LEU A N 1
ATOM 1509 C CA . LEU A 1 191 ? -11.793 7.319 8.949 1.00 14.46 224 LEU A CA 1
ATOM 1510 C C . LEU A 1 191 ? -11.450 8.696 9.497 1.00 16.40 224 LEU A C 1
ATOM 1511 O O . LEU A 1 191 ? -10.435 9.276 9.118 1.00 20.68 224 LEU A O 1
ATOM 1516 N N . ASP A 1 192 ? -12.300 9.228 10.369 1.00 14.40 225 ASP A N 1
ATOM 1517 C CA . ASP A 1 192 ? -12.217 10.647 10.717 1.00 18.02 225 ASP A CA 1
ATOM 1518 C C . ASP A 1 192 ? -11.360 10.951 11.937 1.00 21.58 225 ASP A C 1
ATOM 1519 O O . ASP A 1 192 ? -10.862 12.064 12.083 1.00 22.79 225 ASP A O 1
ATOM 1524 N N . GLU A 1 193 ? -11.193 9.972 12.815 1.00 18.96 226 GLU A N 1
ATOM 1525 C CA . GLU A 1 193 ? -10.435 10.204 14.038 1.00 15.66 226 GLU A CA 1
ATOM 1526 C C . GLU A 1 193 ? -8.979 9.799 13.884 1.00 16.20 226 GLU A C 1
ATOM 1527 O O . GLU A 1 193 ? -8.618 9.071 12.955 1.00 19.19 226 GLU A O 1
ATOM 1533 N N . ASP A 1 194 ? -8.150 10.295 14.798 1.00 14.77 227 ASP A N 1
ATOM 1534 C CA . ASP A 1 194 ?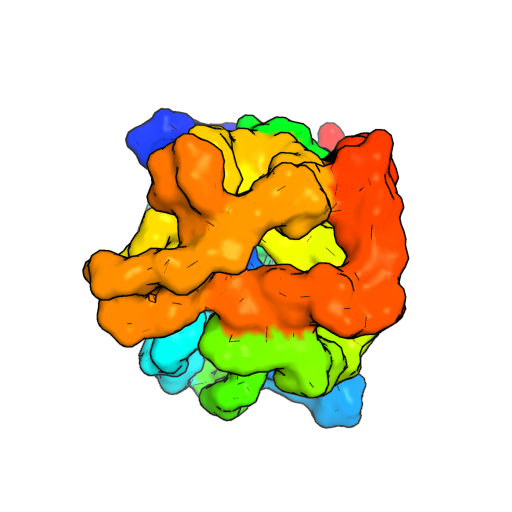 -6.777 9.842 14.941 1.00 16.48 227 ASP A CA 1
ATOM 1535 C C . ASP A 1 194 ? -6.776 8.836 16.073 1.00 16.73 227 ASP A C 1
ATOM 1536 O O . ASP A 1 194 ? -7.075 9.185 17.217 1.00 17.15 227 ASP A O 1
ATOM 1541 N N . TRP A 1 195 ? -6.462 7.586 15.750 1.00 11.60 228 TRP A N 1
ATOM 1542 C CA . TRP A 1 195 ? -6.517 6.511 16.727 1.00 11.55 228 TRP A CA 1
ATOM 1543 C C . TRP A 1 195 ? -5.178 6.343 17.430 1.00 11.74 228 TRP A C 1
ATOM 1544 O O . TRP A 1 195 ? -4.187 5.950 16.826 1.00 14.98 228 TRP A O 1
ATOM 1555 N N . VAL A 1 196 ? -5.171 6.675 18.713 1.00 11.75 229 VAL A N 1
ATOM 1556 C CA . VAL A 1 196 ? -3.954 6.663 19.502 1.00 12.41 229 VAL A CA 1
ATOM 1557 C C . VAL A 1 196 ? -4.056 5.572 20.554 1.00 12.19 229 VAL A C 1
ATOM 1558 O O . VAL A 1 196 ? -5.149 5.173 20.946 1.00 11.62 229 VAL A O 1
ATOM 1562 N N . LEU A 1 197 ? -2.906 5.065 20.982 1.00 12.83 230 LEU A N 1
ATOM 1563 C CA . LEU A 1 197 ? -2.871 4.084 22.049 1.00 12.85 230 LEU A CA 1
ATOM 1564 C C . LEU A 1 197 ? -3.575 4.611 23.297 1.00 12.91 230 LEU A C 1
ATOM 1565 O O . LEU A 1 197 ? -3.361 5.745 23.711 1.00 13.44 230 LEU A O 1
ATOM 1570 N N . ASN A 1 198 ? -4.424 3.779 23.884 1.00 12.63 231 ASN A N 1
ATOM 1571 C CA . ASN A 1 198 ? -5.034 4.104 25.167 1.00 12.83 231 ASN A CA 1
ATOM 1572 C C . ASN A 1 198 ? -4.172 3.510 26.280 1.00 15.86 231 ASN A C 1
ATOM 1573 O O . ASN A 1 198 ? -4.176 2.304 26.496 1.00 16.36 231 ASN A O 1
ATOM 1578 N N . PRO A 1 199 ? -3.422 4.356 26.990 1.00 15.45 232 PRO A N 1
ATOM 1579 C CA . PRO A 1 199 ? -2.495 3.828 28.001 1.00 16.95 232 PRO A CA 1
ATOM 1580 C C . PRO A 1 199 ? -3.176 3.340 29.284 1.00 21.90 232 PRO A C 1
ATOM 1581 O O . PRO A 1 199 ? -2.493 2.800 30.155 1.00 25.19 232 PRO A O 1
ATOM 1585 N N . LYS A 1 200 ? -4.491 3.515 29.391 1.00 20.00 233 LYS A N 1
ATOM 1586 C CA . LYS A 1 200 ? -5.215 3.218 30.628 1.00 24.08 233 LYS A CA 1
ATOM 1587 C C . LYS A 1 200 ? -5.860 1.833 30.660 1.00 24.16 233 LYS A C 1
ATOM 1588 O O . LYS A 1 200 ? -6.360 1.399 31.702 1.00 25.93 233 LYS A O 1
ATOM 1594 N N . VAL A 1 201 ? -5.862 1.142 29.527 1.00 18.61 234 VAL A N 1
ATOM 1595 C CA . VAL A 1 201 ? -6.485 -0.174 29.450 1.00 20.14 234 VAL A CA 1
ATOM 1596 C C . VAL A 1 201 ? -5.413 -1.211 29.154 1.00 20.81 234 VAL A C 1
ATOM 1597 O O . VAL A 1 201 ? -4.689 -1.099 28.165 1.00 20.39 234 VAL A O 1
ATOM 1601 N N . GLU A 1 202 ? -5.306 -2.216 30.016 1.00 18.80 235 GLU A N 1
ATOM 1602 C CA . GLU A 1 202 ? -4.214 -3.182 29.915 1.00 19.83 235 GLU A CA 1
ATOM 1603 C C . GLU A 1 202 ? -4.253 -4.006 28.641 1.00 19.16 235 GLU A C 1
ATOM 1604 O O . GLU A 1 202 ? -3.209 -4.395 28.113 1.00 20.19 235 GLU A O 1
ATOM 1610 N N . GLN A 1 203 ? -5.453 -4.269 28.141 1.00 14.99 236 GLN A N 1
ATOM 1611 C CA . GLN A 1 203 ? -5.583 -4.910 26.847 1.00 19.05 236 GLN A CA 1
ATOM 1612 C C . GLN A 1 203 ? -5.542 -3.832 25.788 1.00 21.35 236 GLN A C 1
ATOM 1613 O O . GLN A 1 203 ? -6.371 -2.918 25.788 1.00 25.88 236 GLN A O 1
ATOM 1619 N N . MET A 1 204 ? -4.582 -3.951 24.880 1.00 15.59 237 MET A N 1
ATOM 1620 C CA . MET A 1 204 ? -4.347 -2.913 23.888 1.00 12.69 237 MET A CA 1
ATOM 1621 C C . MET A 1 204 ? -5.581 -2.572 23.067 1.00 12.00 237 MET A C 1
ATOM 1622 O O . MET A 1 204 ? -6.134 -3.404 22.338 1.00 13.32 237 MET A O 1
ATOM 1627 N N . GLN A 1 205 ? -6.005 -1.323 23.206 1.00 13.06 238 GLN A N 1
ATOM 1628 C CA . GLN A 1 205 ? -7.059 -0.778 22.375 1.00 12.30 238 GLN A CA 1
ATOM 1629 C C . GLN A 1 205 ? -6.703 0.672 22.071 1.00 10.42 238 GLN A C 1
ATOM 1630 O O . GLN A 1 205 ? -5.864 1.269 22.746 1.00 11.67 238 GLN A O 1
ATOM 1636 N N . LEU A 1 206 ? -7.309 1.222 21.030 1.00 9.91 239 LEU A N 1
ATOM 1637 C CA . LEU A 1 206 ? -7.026 2.590 20.646 1.00 10.92 239 LEU A CA 1
ATOM 1638 C C . LEU A 1 206 ? -8.170 3.474 21.108 1.00 10.82 239 LEU A C 1
ATOM 1639 O O . LEU A 1 206 ? -9.271 2.996 21.374 1.00 10.68 239 LEU A O 1
ATOM 1644 N N . MET A 1 207 ? -7.898 4.763 21.207 1.00 10.61 240 MET A N 1
ATOM 1645 C CA . MET A 1 207 ? -8.930 5.737 21.529 1.00 10.60 240 MET A CA 1
ATOM 1646 C C . MET A 1 207 ? -8.776 6.881 20.555 1.00 11.11 240 MET A C 1
ATOM 1647 O O . MET A 1 207 ? -7.724 7.053 19.953 1.00 11.23 240 MET A O 1
ATOM 1652 N N . ASP A 1 208 ? -9.826 7.674 20.382 1.00 11.49 241 ASP A N 1
ATOM 1653 C CA . ASP A 1 208 ? -9.703 8.841 19.532 1.00 11.44 241 ASP A CA 1
ATOM 1654 C C . ASP A 1 208 ? -8.940 9.936 20.247 1.00 12.98 241 ASP A C 1
ATOM 1655 O O . ASP A 1 208 ? -9.180 10.214 21.425 1.00 12.99 241 ASP A O 1
ATOM 1660 N N . ARG A 1 209 ? -8.020 10.570 19.536 1.00 14.67 242 ARG A N 1
ATOM 1661 C CA . ARG A 1 209 ? -7.229 11.627 20.144 1.00 17.81 242 ARG A CA 1
ATOM 1662 C C . ARG A 1 209 ? -8.107 12.792 20.594 1.00 16.70 242 ARG A C 1
ATOM 1663 O O . ARG A 1 209 ? -7.829 13.421 21.607 1.00 20.95 242 ARG A O 1
ATOM 1671 N N . ALA A 1 210 ? -9.183 13.048 19.854 1.00 18.39 243 ALA A N 1
ATOM 1672 C CA . ALA A 1 210 ? -10.023 14.221 20.105 1.00 22.67 243 ALA A CA 1
ATOM 1673 C C . ALA A 1 210 ? -10.662 14.232 21.492 1.00 21.28 243 ALA A C 1
ATOM 1674 O O . ALA A 1 210 ? -10.560 15.218 22.219 1.00 23.52 243 ALA A O 1
ATOM 1676 N N . THR A 1 211 ? -11.317 13.134 21.852 1.00 19.38 244 THR A N 1
ATOM 1677 C CA . THR A 1 211 ? -12.068 13.072 23.103 1.00 17.92 244 THR A CA 1
ATOM 1678 C C . THR A 1 211 ? -11.591 11.970 24.045 1.00 16.51 244 THR A C 1
ATOM 1679 O O . THR A 1 211 ? -11.884 12.007 25.244 1.00 18.00 244 THR A O 1
ATOM 1683 N N . THR A 1 212 ? -10.877 10.988 23.490 1.00 15.26 245 THR A N 1
ATOM 1684 C CA . THR A 1 212 ? -10.493 9.751 24.190 1.00 16.00 245 THR A CA 1
ATOM 1685 C C . THR A 1 212 ? -11.671 8.877 24.618 1.00 17.26 245 THR A C 1
ATOM 1686 O O . THR A 1 212 ? -11.485 7.868 25.300 1.00 19.83 245 THR A O 1
ATOM 1690 N N . LYS A 1 213 ? -12.881 9.243 24.209 1.00 13.10 246 LYS A N 1
ATOM 1691 C CA . LYS A 1 213 ? -14.055 8.504 24.655 1.00 15.93 246 LYS A CA 1
ATOM 1692 C C . LYS A 1 213 ? -14.520 7.424 23.688 1.00 17.11 246 LYS A C 1
ATOM 1693 O O . LYS A 1 213 ? -15.354 6.599 24.048 1.00 19.94 246 LYS A O 1
ATOM 1699 N N . LEU A 1 214 ? -13.994 7.442 22.464 1.00 13.84 247 LEU A N 1
ATOM 1700 C CA . LEU A 1 214 ? -14.308 6.414 21.472 1.00 13.23 247 LEU A CA 1
ATOM 1701 C C . LEU A 1 214 ? -13.207 5.370 21.546 1.00 13.97 247 LEU A C 1
ATOM 1702 O O . LEU A 1 214 ? -12.083 5.688 21.909 1.00 13.72 247 LEU A O 1
ATOM 1707 N N . MET A 1 215 ? -13.514 4.120 21.220 1.00 15.66 248 MET A N 1
ATOM 1708 C CA . MET A 1 215 ? -12.451 3.123 21.145 1.00 14.82 248 MET A CA 1
ATOM 1709 C C . MET A 1 215 ? -12.512 2.324 19.863 1.00 11.62 248 MET A C 1
ATOM 1710 O O . MET A 1 215 ? -13.538 2.300 19.181 1.00 11.11 248 MET A O 1
ATOM 1715 N N . MET A 1 216 ? -11.380 1.708 19.532 1.00 10.27 249 MET A N 1
ATOM 1716 C CA . MET A 1 216 ? -11.314 0.738 18.450 1.00 10.82 249 MET A CA 1
ATOM 1717 C C . MET A 1 216 ? -10.386 -0.381 18.870 1.00 8.90 249 MET A C 1
ATOM 1718 O O . MET A 1 216 ? -9.391 -0.140 19.544 1.00 11.49 249 MET A O 1
ATOM 1723 N N . LEU A 1 217 ? -10.733 -1.599 18.486 1.00 9.76 250 LEU A N 1
ATOM 1724 C CA . LEU A 1 217 ? -9.876 -2.757 18.704 1.00 10.76 250 LEU A CA 1
ATOM 1725 C C . LEU A 1 217 ? -8.898 -2.877 17.541 1.00 9.83 250 LEU A C 1
ATOM 1726 O O . LEU A 1 217 ? -9.123 -2.299 16.484 1.00 9.72 250 LEU A O 1
ATOM 1731 N N . PRO A 1 218 ? -7.812 -3.645 17.714 1.00 9.48 251 PRO A N 1
ATOM 1732 C CA . PRO A 1 218 ? -6.955 -3.978 16.570 1.00 9.68 251 PRO A CA 1
ATOM 1733 C C . PRO A 1 218 ? -7.755 -4.577 15.404 1.00 12.46 251 PRO A C 1
ATOM 1734 O O . PRO A 1 218 ? -7.481 -4.267 14.240 1.00 11.59 251 PRO A O 1
ATOM 1738 N N . SER A 1 219 ? -8.745 -5.412 15.701 1.00 9.89 252 SER A N 1
ATOM 1739 C CA . SER A 1 219 ? -9.545 -6.013 14.643 1.00 11.46 252 SER A CA 1
ATOM 1740 C C . SER A 1 219 ? -10.425 -4.995 13.923 1.00 14.99 252 SER A C 1
ATOM 1741 O O . SER A 1 219 ? -10.812 -5.209 12.769 1.00 17.91 252 SER A O 1
ATOM 1744 N N . ASP A 1 220 ? -10.750 -3.889 14.590 1.00 11.42 253 ASP A N 1
ATOM 1745 C CA . ASP A 1 220 ? -11.531 -2.850 13.937 1.00 10.91 253 ASP A CA 1
ATOM 1746 C C . ASP A 1 220 ? -10.633 -2.046 13.013 1.00 10.57 253 ASP A C 1
ATOM 1747 O O . ASP A 1 220 ? -10.987 -1.784 11.862 1.00 11.74 253 ASP A O 1
ATOM 1752 N N . VAL A 1 221 ? -9.473 -1.641 13.509 1.00 11.65 254 VAL A N 1
ATOM 1753 C CA . VAL A 1 221 ? -8.630 -0.766 12.706 1.00 11.69 254 VAL A CA 1
ATOM 1754 C C . VAL A 1 221 ? -7.968 -1.500 11.557 1.00 10.69 254 VAL A C 1
ATOM 1755 O O . VAL A 1 221 ? -7.488 -0.869 10.618 1.00 11.98 254 VAL A O 1
ATOM 1759 N N . CYS A 1 222 ? -7.956 -2.829 11.602 1.00 12.24 255 CYS A N 1
ATOM 1760 C CA . CYS A 1 222 ? -7.382 -3.572 10.488 1.00 12.13 255 CYS A CA 1
ATOM 1761 C C . CYS A 1 222 ? -8.218 -3.353 9.225 1.00 12.93 255 CYS A C 1
ATOM 1762 O O . CYS A 1 222 ? -7.738 -3.566 8.114 1.00 14.40 255 CYS A O 1
ATOM 1765 N N . LEU A 1 223 ? -9.452 -2.888 9.394 1.00 10.08 256 LEU A N 1
ATOM 1766 C CA . LEU A 1 223 ? -10.311 -2.580 8.249 1.00 11.03 256 LEU A CA 1
ATOM 1767 C C . LEU A 1 223 ? -9.808 -1.343 7.518 1.00 16.05 256 LEU A C 1
ATOM 1768 O O . LEU A 1 223 ? -10.097 -1.152 6.333 1.00 17.66 256 LEU A O 1
ATOM 1773 N N . LEU A 1 224 ? -9.078 -0.495 8.233 1.00 11.51 257 LEU A N 1
ATOM 1774 C CA . LEU A 1 224 ? -8.437 0.675 7.651 1.00 12.96 257 LEU A CA 1
ATOM 1775 C C . LEU A 1 224 ? -7.141 0.268 6.966 1.00 13.65 257 LEU A C 1
ATOM 1776 O O . LEU A 1 224 ? -6.782 0.806 5.922 1.00 16.42 257 LEU A O 1
ATOM 1781 N N . LEU A 1 225 ? -6.432 -0.681 7.568 1.00 12.77 258 LEU A N 1
ATOM 1782 C CA . LEU A 1 225 ? -5.095 -1.056 7.110 1.00 14.87 258 LEU A CA 1
ATOM 1783 C C . LEU A 1 225 ? -5.106 -1.907 5.847 1.00 12.76 258 LEU A C 1
ATOM 1784 O O . LEU A 1 225 ? -4.195 -1.841 5.023 1.00 13.71 258 LEU A O 1
ATOM 1789 N N . ASP A 1 226 ? -6.139 -2.726 5.706 1.00 12.03 259 ASP A N 1
ATOM 1790 C CA . ASP A 1 226 ? -6.235 -3.614 4.566 1.00 12.77 259 ASP A CA 1
ATOM 1791 C C . ASP A 1 226 ? -6.832 -2.854 3.386 1.00 12.80 259 ASP A C 1
ATOM 1792 O O . ASP A 1 226 ? -7.874 -2.227 3.528 1.00 12.25 259 ASP A O 1
ATOM 1797 N N . PRO A 1 227 ? -6.169 -2.906 2.223 1.00 14.78 260 PRO A N 1
ATOM 1798 C CA . PRO A 1 227 ? -6.604 -2.134 1.050 1.00 15.74 260 PRO A CA 1
ATOM 1799 C C . PRO A 1 227 ? -8.027 -2.462 0.598 1.00 18.42 260 PRO A C 1
ATOM 1800 O O . PRO A 1 227 ? -8.780 -1.566 0.215 1.00 17.00 260 PRO A O 1
ATOM 1804 N N . SER A 1 228 ? -8.398 -3.731 0.648 1.00 13.52 261 SER A N 1
ATOM 1805 C CA . SER A 1 228 ? -9.734 -4.108 0.218 1.00 13.22 261 SER A CA 1
ATOM 1806 C C . SER A 1 228 ? -10.780 -3.643 1.220 1.00 12.17 261 SER A C 1
ATOM 1807 O O . SER A 1 228 ? -11.771 -3.008 0.860 1.00 12.05 261 SER A O 1
ATOM 1810 N N . TYR A 1 229 ? -10.574 -3.974 2.487 1.00 11.49 262 TYR A N 1
ATOM 1811 C CA . TYR A 1 229 ? -11.527 -3.582 3.506 1.00 10.58 262 TYR A CA 1
ATOM 1812 C C . TYR A 1 229 ? -11.710 -2.074 3.559 1.00 10.57 262 TYR A C 1
ATOM 1813 O O . TYR A 1 229 ? -12.821 -1.589 3.781 1.00 10.15 262 TYR A O 1
ATOM 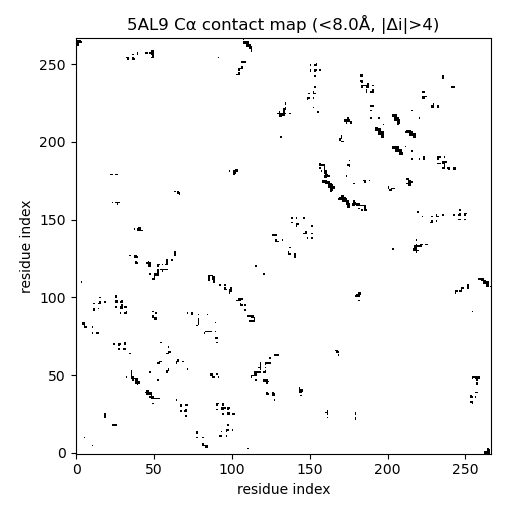1822 N N . ARG A 1 230 ? -10.628 -1.330 3.345 1.00 11.21 263 ARG A N 1
ATOM 1823 C CA . ARG A 1 230 ? -10.691 0.121 3.477 1.00 11.30 263 ARG A CA 1
ATOM 1824 C C . ARG A 1 230 ? -11.671 0.731 2.473 1.00 12.45 263 ARG A C 1
ATOM 1825 O O . ARG A 1 230 ? -12.356 1.706 2.782 1.00 11.82 263 ARG A O 1
ATOM 1833 N N . LYS A 1 231 ? -11.746 0.146 1.282 1.00 12.37 264 LYS A N 1
ATOM 1834 C CA . LYS A 1 231 ? -12.681 0.618 0.264 1.00 12.81 264 LYS A CA 1
ATOM 1835 C C . LYS A 1 231 ? -14.123 0.552 0.745 1.00 13.35 264 LYS A C 1
ATOM 1836 O O . LYS A 1 231 ? -14.928 1.444 0.465 1.00 14.06 264 LYS A O 1
ATOM 1842 N N . TYR A 1 232 ? -14.461 -0.507 1.472 1.00 11.38 265 TYR A N 1
ATOM 1843 C CA . TYR A 1 232 ? -15.808 -0.640 1.995 1.00 10.75 265 TYR A CA 1
ATOM 1844 C C . TYR A 1 232 ? -16.040 0.238 3.218 1.00 11.33 265 TYR A C 1
ATOM 1845 O O . TYR A 1 232 ? -17.138 0.741 3.415 1.00 11.14 265 TYR A O 1
ATOM 1854 N N . VAL A 1 233 ? -15.008 0.438 4.027 1.00 9.85 266 VAL A N 1
ATOM 1855 C CA . VAL A 1 233 ? -15.120 1.390 5.118 1.00 11.34 266 VAL A CA 1
ATOM 1856 C C . VAL A 1 233 ? -15.476 2.753 4.532 1.00 10.78 266 VAL A C 1
ATOM 1857 O O . VAL A 1 233 ? -16.391 3.416 5.013 1.00 11.38 266 VAL A O 1
ATOM 1861 N N . GLU A 1 234 ? -14.779 3.139 3.468 1.00 11.17 267 GLU A N 1
ATOM 1862 C CA . GLU A 1 234 ? -15.051 4.411 2.802 1.00 13.79 267 GLU A CA 1
ATOM 1863 C C . GLU A 1 234 ? -16.466 4.454 2.238 1.00 14.29 267 GLU A C 1
ATOM 1864 O O . GLU A 1 234 ? -17.170 5.454 2.383 1.00 14.55 267 GLU A O 1
ATOM 1870 N N . LEU A 1 235 ? -16.886 3.361 1.610 1.00 11.70 268 LEU A N 1
ATOM 1871 C CA . LEU A 1 235 ? -18.223 3.280 1.043 1.00 12.43 268 LEU A CA 1
ATOM 1872 C C . LEU A 1 235 ? -19.292 3.492 2.108 1.00 12.74 268 LEU A C 1
ATOM 1873 O O . LEU A 1 235 ? -20.196 4.314 1.939 1.00 14.37 268 LEU A O 1
ATOM 1878 N N . TYR A 1 236 ? -19.182 2.768 3.212 1.00 10.29 269 TYR A N 1
ATOM 1879 C CA . TYR A 1 236 ? -20.190 2.847 4.258 1.00 11.37 269 TYR A CA 1
ATOM 1880 C C . TYR A 1 236 ? -20.146 4.150 5.048 1.00 13.85 269 TYR A C 1
ATOM 1881 O O . TYR A 1 236 ? -21.183 4.616 5.520 1.00 14.21 269 TYR A O 1
ATOM 1890 N N . ALA A 1 237 ? -18.957 4.731 5.186 1.00 10.61 270 ALA A N 1
ATOM 1891 C CA . ALA A 1 237 ? -18.824 6.020 5.867 1.00 10.82 270 ALA A CA 1
ATOM 1892 C C . ALA A 1 237 ? -19.586 7.111 5.120 1.00 15.65 270 ALA A C 1
ATOM 1893 O O . ALA A 1 237 ? -20.128 8.031 5.730 1.00 17.61 270 ALA A O 1
ATOM 1895 N N . LYS A 1 238 ? -19.637 6.997 3.797 1.00 15.77 271 LYS A N 1
ATOM 1896 C CA . LYS A 1 238 ? -20.307 8.010 2.985 1.00 19.49 271 LYS A CA 1
ATOM 1897 C C . LYS A 1 238 ? -21.809 7.788 2.793 1.00 22.97 271 LYS A C 1
ATOM 1898 O O . LYS A 1 238 ? -22.531 8.731 2.473 1.00 23.20 271 LYS A O 1
ATOM 1904 N N . ASP A 1 239 ? -22.280 6.559 2.990 1.00 17.34 272 ASP A N 1
ATOM 1905 C CA . ASP A 1 239 ? -23.662 6.217 2.654 1.00 18.48 272 ASP A CA 1
ATOM 1906 C C . ASP A 1 239 ? -24.304 5.292 3.689 1.00 15.01 272 ASP A C 1
ATOM 1907 O O . ASP A 1 239 ? -24.180 4.063 3.599 1.00 16.57 272 ASP A O 1
ATOM 1912 N N . ASN A 1 240 ? -25.012 5.875 4.654 1.00 14.02 273 ASN A N 1
ATOM 1913 C CA . ASN A 1 240 ? -25.692 5.091 5.675 1.00 13.94 273 ASN A CA 1
ATOM 1914 C C . ASN A 1 240 ? -26.781 4.189 5.088 1.00 16.49 273 ASN A C 1
ATOM 1915 O O . ASN A 1 240 ? -27.032 3.104 5.607 1.00 14.42 273 ASN A O 1
ATOM 1920 N N . ASP A 1 241 ? -27.418 4.630 4.005 1.00 16.71 274 ASP A N 1
ATOM 1921 C CA . ASP A 1 241 ? -28.451 3.820 3.361 1.00 18.20 274 ASP A CA 1
ATOM 1922 C C . ASP A 1 241 ? -27.866 2.519 2.829 1.00 12.97 274 ASP A C 1
ATOM 1923 O O . ASP A 1 241 ? -28.418 1.441 3.059 1.00 14.79 274 ASP A O 1
ATOM 1928 N N . ARG A 1 242 ? -26.755 2.633 2.105 1.00 15.68 275 ARG A N 1
ATOM 1929 C CA . ARG A 1 242 ? -26.061 1.460 1.584 1.00 13.36 275 ARG A CA 1
ATOM 1930 C C . ARG A 1 242 ? -25.587 0.550 2.709 1.00 12.34 275 ARG A C 1
ATOM 1931 O O . ARG A 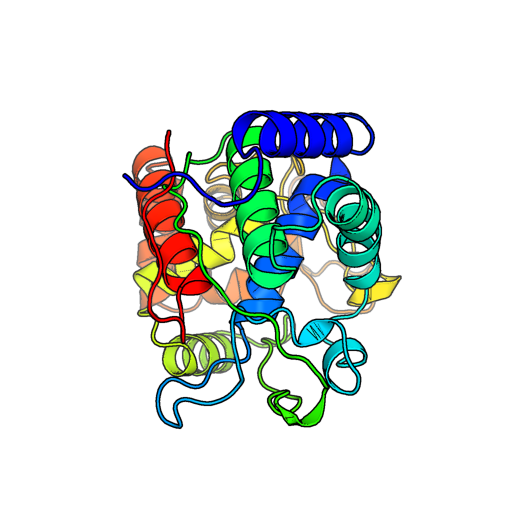1 242 ? -25.692 -0.671 2.617 1.00 13.06 275 ARG A O 1
ATOM 1939 N N . PHE A 1 243 ? -25.066 1.145 3.778 1.00 11.03 276 PHE A N 1
ATOM 1940 C CA . PHE A 1 243 ? -24.651 0.349 4.917 1.00 10.56 276 PHE A CA 1
ATOM 1941 C C . PHE A 1 243 ? -25.829 -0.434 5.494 1.00 9.20 276 PHE A C 1
ATOM 1942 O O . PHE A 1 243 ? -25.719 -1.633 5.748 1.00 10.62 276 PHE A O 1
ATOM 1950 N N . ASN A 1 244 ? -26.960 0.238 5.691 1.00 10.80 277 ASN A N 1
ATOM 1951 C CA . ASN A 1 244 ? -28.137 -0.434 6.233 1.00 13.01 277 ASN A CA 1
ATOM 1952 C C . ASN A 1 244 ? -28.591 -1.600 5.365 1.00 10.04 277 ASN A C 1
ATOM 1953 O O . ASN A 1 244 ? -28.901 -2.670 5.881 1.00 11.92 277 ASN A O 1
ATOM 1958 N N . LYS A 1 245 ? -28.618 -1.389 4.051 1.00 10.80 278 LYS A N 1
ATOM 1959 C CA . LYS A 1 245 ? -29.053 -2.431 3.123 1.00 12.11 278 LYS A CA 1
ATOM 1960 C C . LYS A 1 245 ? -28.070 -3.591 3.173 1.00 10.67 278 LYS A C 1
ATOM 1961 O O . LYS A 1 245 ? -28.470 -4.759 3.270 1.00 11.51 278 LYS A O 1
ATOM 1967 N N . ASP A 1 246 ? -26.782 -3.271 3.118 1.00 10.55 279 ASP A N 1
ATOM 1968 C CA . ASP A 1 246 ? -25.772 -4.321 3.082 1.00 11.34 279 ASP A CA 1
ATOM 1969 C C . ASP A 1 246 ? -25.696 -5.057 4.403 1.00 9.56 279 ASP A C 1
ATOM 1970 O O . ASP A 1 246 ? -25.514 -6.269 4.421 1.00 9.88 279 ASP A O 1
ATOM 1975 N N . PHE A 1 247 ? -25.853 -4.345 5.513 1.00 8.62 280 PHE A N 1
ATOM 1976 C CA . PHE A 1 247 ? -25.880 -5.007 6.805 1.00 7.32 280 PHE A CA 1
ATOM 1977 C C . PHE A 1 247 ? -27.076 -5.943 6.899 1.00 7.20 280 PHE A C 1
ATOM 1978 O O . PHE A 1 247 ? -26.958 -7.064 7.381 1.00 8.10 280 PHE A O 1
ATOM 1986 N N . ALA A 1 248 ? -28.236 -5.473 6.456 1.00 7.89 281 ALA A N 1
ATOM 1987 C CA . ALA A 1 248 ? -29.424 -6.323 6.475 1.00 9.01 281 ALA A CA 1
ATOM 1988 C C . ALA A 1 248 ? -29.173 -7.618 5.720 1.00 7.26 281 ALA A C 1
ATOM 1989 O O . ALA A 1 248 ? -29.460 -8.702 6.236 1.00 8.75 281 ALA A O 1
ATOM 1991 N N . ASN A 1 249 ? -28.627 -7.514 4.516 1.00 7.76 282 ASN A N 1
ATOM 1992 C CA . ASN A 1 249 ? -28.419 -8.699 3.700 1.00 8.27 282 ASN A CA 1
ATOM 1993 C C . ASN A 1 249 ? -27.404 -9.627 4.332 1.00 8.27 282 ASN A C 1
ATOM 1994 O O . ASN A 1 249 ? -27.610 -10.839 4.357 1.00 8.53 282 ASN A O 1
ATOM 1999 N N . ALA A 1 250 ? -26.312 -9.066 4.833 1.00 7.61 283 ALA A N 1
ATOM 2000 C CA . ALA A 1 250 ? -25.265 -9.887 5.419 1.00 7.19 283 ALA A CA 1
ATOM 2001 C C . ALA A 1 250 ? -25.711 -10.545 6.713 1.00 6.85 283 ALA A C 1
ATOM 2002 O O . ALA A 1 250 ? -25.349 -11.691 6.990 1.00 7.12 283 ALA A O 1
ATOM 2004 N N . PHE A 1 251 ? -26.458 -9.814 7.534 1.00 6.33 284 PHE A N 1
ATOM 2005 C CA . PHE A 1 251 ? -26.897 -10.355 8.804 1.00 5.94 284 PHE A CA 1
ATOM 2006 C C . PHE A 1 251 ? -27.962 -11.432 8.596 1.00 6.97 284 PHE A C 1
ATOM 2007 O O . PHE A 1 251 ? -28.007 -12.416 9.338 1.00 7.58 284 PHE A O 1
ATOM 2015 N N . LYS A 1 252 ? -28.830 -11.234 7.614 1.00 8.07 285 LYS A N 1
ATOM 2016 C CA . LYS A 1 252 ? -29.788 -12.268 7.273 1.00 8.06 285 LYS A CA 1
ATOM 2017 C C . LYS A 1 252 ? -29.041 -13.521 6.827 1.00 7.70 285 LYS A C 1
ATOM 2018 O O . LYS A 1 252 ? -29.363 -14.630 7.266 1.00 8.24 285 LYS A O 1
ATOM 2024 N N . LYS A 1 253 ? -28.048 -13.353 5.956 1.00 7.43 286 LYS A N 1
ATOM 2025 C CA . LYS A 1 253 ? -27.234 -14.493 5.509 1.00 7.76 286 LYS A CA 1
ATOM 2026 C C . LYS A 1 253 ? -26.582 -15.203 6.701 1.00 9.05 286 LYS A C 1
ATOM 2027 O O . LYS A 1 253 ? -26.619 -16.428 6.812 1.00 8.33 286 LYS A O 1
ATOM 2033 N N . LEU A 1 254 ? -25.986 -14.421 7.586 1.00 6.92 287 LEU A N 1
ATOM 2034 C CA . LEU A 1 254 ? -25.302 -14.947 8.761 1.00 6.67 287 LEU A CA 1
ATOM 2035 C C . LEU A 1 254 ? -26.245 -15.816 9.592 1.00 7.89 287 LEU A C 1
ATOM 2036 O O . LEU A 1 254 ? -25.896 -16.937 9.979 1.00 8.06 287 LEU A O 1
ATOM 2041 N N . THR A 1 255 ? -27.464 -15.323 9.813 1.00 8.45 288 THR A N 1
ATOM 2042 C CA . THR A 1 255 ? -28.392 -16.009 10.708 1.00 8.31 288 THR A CA 1
ATOM 2043 C C . THR A 1 255 ? -29.179 -17.113 10.006 1.00 8.31 288 THR A C 1
ATOM 2044 O O . THR A 1 255 ? -30.026 -17.759 10.618 1.00 8.28 288 THR A O 1
ATOM 2048 N N . GLU A 1 256 ? -28.864 -17.341 8.734 1.00 8.05 289 GLU A N 1
ATOM 2049 C CA . GLU A 1 256 ? -29.441 -18.451 7.988 1.00 9.05 289 GLU A CA 1
ATOM 2050 C C . GLU A 1 256 ? -28.392 -19.495 7.585 1.00 8.98 289 GLU A C 1
ATOM 2051 O O . GLU A 1 256 ? -28.727 -20.509 6.979 1.00 11.20 289 GLU A O 1
ATOM 2057 N N . LEU A 1 257 ? -27.131 -19.259 7.955 1.00 9.17 290 LEU A N 1
ATOM 2058 C CA . LEU A 1 257 ? -26.082 -20.248 7.700 1.00 9.98 290 LEU A CA 1
ATOM 2059 C C . LEU A 1 257 ? -26.445 -21.591 8.309 1.00 9.25 290 LEU A C 1
ATOM 2060 O O . LEU A 1 257 ? -26.878 -21.663 9.464 1.00 9.27 290 LEU A O 1
ATOM 2065 N N . GLY A 1 258 ? -26.265 -22.648 7.528 1.00 11.60 291 GLY A N 1
ATOM 2066 C CA . GLY A 1 258 ? -26.490 -24.000 8.003 1.00 13.78 291 GLY A CA 1
ATOM 2067 C C . GLY A 1 258 ? -27.937 -24.310 8.338 1.00 19.13 291 GLY A C 1
ATOM 2068 O O . GLY A 1 258 ? -28.212 -25.240 9.102 1.00 19.54 291 GLY A O 1
ATOM 2069 N N . THR A 1 259 ? -28.866 -23.542 7.773 1.00 15.34 292 THR A N 1
ATOM 2070 C CA . THR A 1 259 ? -30.279 -23.774 8.048 1.00 13.69 292 THR A CA 1
ATOM 2071 C C . THR A 1 259 ? -30.981 -24.352 6.833 1.00 14.22 292 THR A C 1
ATOM 2072 O O . THR A 1 259 ? -30.510 -24.238 5.697 1.00 15.62 292 THR A O 1
ATOM 2076 N N . ARG A 1 260 ? -32.120 -24.978 7.086 1.00 14.10 293 ARG A N 1
ATOM 2077 C CA . ARG A 1 260 ? -32.914 -25.580 6.036 1.00 16.96 293 ARG A CA 1
ATOM 2078 C C . ARG A 1 260 ? -34.363 -25.475 6.460 1.00 12.03 293 ARG A C 1
ATOM 2079 O O . ARG A 1 260 ? -34.661 -25.300 7.643 1.00 12.33 293 ARG A O 1
ATOM 2087 N N . ASN A 1 261 ? -35.254 -25.559 5.478 1.00 12.36 294 ASN A N 1
ATOM 2088 C CA . ASN A 1 261 ? -36.686 -25.627 5.735 1.00 12.50 294 ASN A CA 1
ATOM 2089 C C . ASN A 1 261 ? -37.239 -24.445 6.522 1.00 11.77 294 ASN A C 1
ATOM 2090 O O . ASN A 1 261 ? -38.078 -24.617 7.406 1.00 13.08 294 ASN A O 1
ATOM 2095 N N . LEU A 1 262 ? -36.759 -23.245 6.218 1.00 11.13 295 LEU A N 1
ATOM 2096 C CA . LEU A 1 262 ? -37.278 -22.057 6.871 1.00 10.50 295 LEU A CA 1
ATOM 2097 C C . LEU A 1 262 ? -38.475 -21.506 6.103 1.00 10.92 295 LEU A C 1
ATOM 2098 O O . LEU A 1 262 ? -38.688 -21.844 4.940 1.00 12.76 295 LEU A O 1
ATOM 2103 N N . HIS A 1 263 ? -39.241 -20.658 6.777 1.00 10.58 296 HIS A N 1
ATOM 2104 C CA . HIS A 1 263 ? -40.484 -20.131 6.232 1.00 11.04 296 HIS A CA 1
ATOM 2105 C C . HIS A 1 263 ? -40.501 -18.632 6.435 1.00 10.59 296 HIS A C 1
ATOM 2106 O O . HIS A 1 263 ? -40.135 -18.139 7.500 1.00 10.54 296 HIS A O 1
ATOM 2113 N N . LYS A 1 264 ? -40.943 -17.903 5.418 1.00 13.90 297 LYS A N 1
ATOM 2114 C CA . LYS A 1 264 ? -41.052 -16.462 5.563 1.00 12.54 297 LYS A CA 1
ATOM 2115 C C . LYS A 1 264 ? -42.121 -16.136 6.598 1.00 13.26 297 LYS A C 1
ATOM 2116 O O . LYS A 1 264 ? -43.220 -16.698 6.573 1.00 14.07 297 LYS A O 1
ATOM 2122 N N . ALA A 1 265 ? -41.782 -15.242 7.518 1.00 11.87 298 ALA A N 1
ATOM 2123 C CA . ALA A 1 265 ? -42.704 -14.850 8.574 1.00 15.75 298 ALA A CA 1
ATOM 2124 C C . ALA A 1 265 ? -43.659 -13.783 8.068 1.00 20.24 298 ALA A C 1
ATOM 2125 O O . ALA A 1 265 ? -43.326 -13.031 7.148 1.00 21.48 298 ALA A O 1
ATOM 2127 N N . PRO A 1 266 ? -44.862 -13.727 8.653 1.00 29.08 299 PRO A N 1
ATOM 2128 C CA . PRO A 1 266 ? -45.766 -12.604 8.397 1.00 31.63 299 PRO A CA 1
ATOM 2129 C C . PRO A 1 266 ? -45.097 -11.303 8.826 1.00 27.19 299 PRO A C 1
ATOM 2130 O O . PRO A 1 266 ? -44.411 -11.273 9.856 1.00 29.83 299 PRO A O 1
ATOM 2134 N N . ALA A 1 267 ? -45.278 -10.249 8.039 1.00 32.49 300 ALA A N 1
ATOM 2135 C CA . ALA A 1 267 ? -44.709 -8.945 8.366 1.00 33.46 300 ALA A CA 1
ATOM 2136 C C . ALA A 1 267 ? -45.667 -7.821 7.985 1.00 36.63 300 ALA A C 1
ATOM 2137 O O . ALA A 1 267 ? -45.487 -6.675 8.400 1.00 41.52 300 ALA A O 1
#

Secondary structure (DSSP, 8-state):
----SS-HHHHHHHHHHHHHHSTTHHHHHHHHHHHHHTT-BTTTTBS-TTS-GGGSTTGGGSGGGTTTHHHHHHHHHHHHHSTTS-HHHHHHHHHHHHHHHTT---PPPEE------SGGGPPPTT-S--TT--HHHHHHHHHHHT--HHHHHHHHGGGGS-EE-HHHHS--EESSS-TT--STHHHHHHHHS-EEE-TT-SS--EEETTTS--EE-HHHHHHHHSHHHHHHHHHHHH-HHHHHHHHHHHHHHHTTTT--S-EEPP-

CATH classification: 1.10.520.10 (+1 more: 1.10.420.10)

Radius of gyration: 17.64 Å; Cα contacts (8 Å, |Δi|>4): 486; chains: 1; bounding box: 45×47×32 Å

Sequence (267 aa):
SEEPPFDIRALRADIEDMISEKLELGPSLIRLAWHEAASYDCFKKDGSPNSASMRFKPECLYAGNKGLDIPRKALETLKKKYPQISYADLWVLAAYVAIEYMGGPTIPFCWGRVDAKDGSVCGPDGRLPDGSKTQSHVREVFRRLGFNDQETVALIGAHTCGECHIEFSGYHGPWTHRRKNGFDNSFFTQLLDEDWVLNPKVEQMQLMDRATTKLMMLPSDVCLLLDPSYRKYVELYAKDNDRFNKDFANAFKKLTELGTRNLHKAPA

Solvent-accessible surface area: 12171 Å² total; per-residue (Å²): 112,78,141,14,80,9,84,11,200,34,0,53,55,32,0,69,89,35,1,60,151,88,82,82,4,0,15,27,0,9,71,0,1,43,17,4,0,0,9,27,8,40,155,143,160,58,5,28,9,4,12,0,0,0,73,46,147,65,5,28,126,26,86,28,3,107,8,1,49,65,0,33,131,22,0,58,92,11,32,162,129,17,77,95,1,21,31,1,4,0,3,4,0,0,0,3,1,0,0,69,87,16,54,11,19,92,2,75,7,11,35,20,11,112,17,9,145,68,16,102,72,23,7,71,90,68,20,26,43,56,18,61,100,56,42,94,38,3,57,127,7,6,89,32,0,32,2,79,18,38,27,0,0,0,14,21,0,19,52,0,7,6,51,12,79,116,117,35,52,17,17,97,5,39,15,4,104,196,62,50,25,10,56,19,33,0,0,51,12,1,54,94,48,72,42,62,100,20,87,170,28,188,72,112,2,36,29,0,153,81,57,73,138,5,5,0,12,10,14,0,19,0,0,51,112,12,83,43,0,70,105,66,0,70,55,0,12,162,57,58,117,99,0,24,126,10,0,14,82,2,3,35,76,1,0,46,20,53,39,195,119,43,53,92,13,48,153

Organism: Leishmania major (NCBI:txid5664)

Nearest PDB structures (foldseek):
  5amm-assembly2_B  TM=1.001E+00  e=6.045E-46  Leishmania major
  3riv-assembly2_B  TM=1.002E+00  e=3.402E-45  Leishmania major strain Friedlin
  5ala-assembly2_B  TM=1.001E+00  e=3.584E-45  Leishmania major
  3riw-assembly1_A  TM=1.000E+00  e=8.728E-45  Leishmania major strain Friedlin
  7opt-assembly2_B  TM=9.966E-01  e=5.206E-37  Trypanosoma cruzi

B-factor: mean 16.35, std 8.49, range [4.96, 46.53]